Protein 5J4L (pdb70)

Solvent-accessible surface area: 11106 Å² total; per-residue (Å²): 120,122,67,16,97,0,15,0,19,0,173,36,1,22,170,22,13,56,38,2,2,53,1,51,4,0,3,8,2,24,0,113,165,30,2,2,8,23,51,2,0,1,0,0,0,0,7,0,12,22,43,88,136,100,18,1,35,62,0,12,2,15,0,0,0,14,94,102,30,18,115,57,112,37,0,66,72,0,0,108,60,62,73,43,77,14,78,114,8,43,114,41,10,30,92,24,136,1,127,65,0,91,52,0,27,88,16,7,114,91,0,30,89,66,2,116,136,50,63,141,66,144,86,23,3,27,0,0,0,0,0,3,3,16,20,28,0,76,78,75,32,136,52,251,59,10,99,58,76,34,34,118,67,19,53,113,1,15,58,50,0,45,118,3,0,89,100,24,39,0,0,0,0,3,0,12,55,48,130,210,167,44,79,99,57,19,83,30,37,2,56,1,100,126,25,192,81,52,68,30,21,0,98,25,35,131,22,117,175,90,117,186,40,84,1,59,0,19,54,36,84,75,0,0,48,76

Foldseek 3Di:
DDKAAADLQAPQVCVLVVRHFIFLFEEEEEEAPPLQQLLSVLLSQQRQCDPVVSRHVVAAEEAEEEPPSDDLVLSLLLQVVVVHHSVVSSVRYHYDYQDALVSVLVVLVVVVVQQVVCLPPSHGHAEYEYEANCVRLDVPQDDDPSLVVSLVSVVVSVVSVSCCRNVRVHYYYYYHYDDPPHDDDGPWYKYWGADPPQKIKIATDPPVPRDGDIGIWHQDSNRIYD

Secondary structure (DSSP, 8-state):
-PPPEE--S-HHHHHHTTTSEESSEEEEEEESTTSSHHHHHHHHHHHTTS-GGGT--S-EEEEEESSS---HHHHHHHHHHTT--HHHHHHTEEEEE--SHHHHHHHHHHHHHHHHHHTTSSS-EEEEEEETTTHHHHHHS-STTHHHHHHHHHHHHHHHHHHHHHHHT-EEEEEEE---------SEEEEEEE-GGG-EEEEEES-TTSPP-EEEEEEETTEEE-

InterPro domains:
  IPR003583 Helix-hairpin-helix DNA-binding motif, class 1 [SM00278] (35-54)
  IPR003583 Helix-hairpin-helix DNA-binding motif, class 1 [SM00278] (68-87)
  IPR003593 AAA+ ATPase domain [SM00382] (130-319)
  IPR010995 DNA repair Rad51/transcription factor NusA, alpha-helical [SSF47794] (31-93)
  IPR011938 DNA recombination/repair protein RadA [MF_00348] (34-349)
  IPR011938 DNA recombination/repair protein RadA [TIGR02236] (37-349)
  IPR013632 Rad51-like, C-terminal [PF08423] (106-349)
  IPR016467 DNA recombination and repair protein, RecA-like [PIRSF005856] (31-349)
  IPR020587 DNA recombination and repair protein RecA, monomer-monomer interface [PS50163] (290-349)
  IPR020588 DNA recombination and repair protein RecA-like, ATP-binding domain [PS50162] (109-285)
  IPR027417 P-loop containing nucleoside triphosphate hydrolase [G3DSA:3.40.50.300] (97-349)
  IPR027417 P-loop containing nucleoside triphosphate hydrolase [SSF52540] (111-348)
  IPR060101 SAM-like helix-hairpin-helix tandem [PF14520] (37-90)

Organism: Pyrococcus furiosus (strain ATCC 43587 / DSM 3638 / JCM 8422 / Vc1) (NCBI:txid186497)

Radius of gyration: 16.47 Å; Cα contacts (8 Å, |Δi|>4): 528; chains: 1; bounding box: 38×37×49 Å

Nearest PDB structures (foldseek):
  5j4l-assembly1_A  TM=1.004E+00  e=4.725E-51  Pyrococcus furiosus DSM 3638
  6tw4-assembly1_A  TM=9.989E-01  e=2.264E-47  Pyrococcus furiosus DSM 3638
  5fou-assembly1_A  TM=9.923E-01  e=1.087E-46  Pyrococcus furiosus
  4d6p-assembly1_A  TM=9.874E-01  e=9.786E-46  Pyrococcus furiosus
  1pzn-assembly1_G  TM=9.738E-01  e=6.027E-42  Pyrococcus furiosus

Sequence (226 aa):
ATIGRISTGSKSLDKLLGGGIIETQAITEVVFGEFGSGKKTQLAHTLAVMVQLPPEEGGLNGSAMMMYIDTENNTFRPPERLREIAQNRGLDPDEVLDNVAYARAFNSNHQMMLLVQQAEDMMIKELLNTDRPVKKLLIVDDSSLTSSHFRRSSSEYIGRGALAERRQQKKLAKKHLADLHRLANLYDIAVFVTNQVQHILAHSATLRVYLRKGKGGKKRIARLIDAPHLPEGEAVFSSITEKKGGIED

CATH classification: 3.40.50.300

Structure (mmCIF, N/CA/C/O backbone):
data_5J4L
#
_entry.id   5J4L
#
_cell.length_a   40.481
_cell.length_b   61.060
_cell.length_c   87.911
_cell.angle_alpha   90.00
_cell.angle_beta   90.00
_cell.angle_gamma   90.00
#
_symmetry.space_group_name_H-M   'P 21 21 21'
#
loop_
_entity.id
_entity.type
_entity.pdbx_description
1 polymer 'DNA repair and recombination protein RadA'
2 non-polymer 'CHLORIDE ION'
3 water water
#
loop_
_atom_site.group_PDB
_atom_site.id
_atom_site.type_symbol
_atom_site.label_atom_id
_atom_site.label_alt_id
_atom_site.label_comp_id
_atom_site.label_asym_id
_atom_site.label_entity_id
_atom_site.label_seq_id
_atom_site.pdbx_PDB_ins_code
_atom_site.Cartn_x
_atom_site.Cartn_y
_atom_site.Cartn_z
_atom_site.occupancy
_atom_site.B_iso_or_equiv
_atom_site.auth_seq_id
_atom_site.auth_comp_id
_atom_site.auth_asym_id
_atom_site.auth_atom_id
_atom_site.pdbx_PDB_model_num
ATOM 1 N N . ALA A 1 2 ? 10.023 -21.815 34.729 1.00 22.75 108 ALA A N 1
ATOM 2 C CA . ALA A 1 2 ? 9.864 -21.149 36.013 1.00 20.95 108 ALA A CA 1
ATOM 3 C C . ALA A 1 2 ? 8.679 -20.192 35.995 1.00 16.48 108 ALA A C 1
ATOM 4 O O . ALA A 1 2 ? 8.439 -19.531 35.001 1.00 16.16 108 ALA A O 1
ATOM 10 N N . THR A 1 3 ? 7.949 -20.127 37.105 1.00 13.99 109 THR A N 1
ATOM 11 C CA . THR A 1 3 ? 6.769 -19.280 37.186 1.00 11.61 109 THR A CA 1
ATOM 12 C C . THR A 1 3 ? 7.127 -17.827 36.914 1.00 10.52 109 THR A C 1
ATOM 13 O O . THR A 1 3 ? 8.171 -17.336 37.334 1.00 11.51 109 THR A O 1
ATOM 24 N N . ILE A 1 4 ? 6.253 -17.137 36.220 1.00 9.52 110 ILE A N 1
ATOM 25 C CA . ILE A 1 4 ? 6.399 -15.708 35.985 1.00 9.43 110 ILE A CA 1
ATOM 26 C C . ILE A 1 4 ? 5.910 -14.952 37.210 1.00 9.54 110 ILE A C 1
ATOM 27 O O . ILE A 1 4 ? 4.799 -15.201 37.696 1.00 12.07 110 ILE A O 1
ATOM 43 N N . GLY A 1 5 ? 6.740 -14.052 37.736 1.00 8.36 111 GLY A N 1
ATOM 44 C CA . GLY A 1 5 ? 6.323 -13.146 38.789 1.00 7.87 111 GLY A CA 1
ATOM 45 C C . GLY A 1 5 ? 5.782 -11.859 38.208 1.00 7.13 111 GLY A C 1
ATOM 46 O O . GLY A 1 5 ? 6.095 -11.487 37.087 1.00 8.00 111 GLY A O 1
ATOM 50 N N . ARG A 1 6 ? 4.972 -11.151 38.996 1.00 7.16 112 ARG A N 1
ATOM 51 C CA . ARG A 1 6 ? 4.350 -9.919 38.549 1.00 7.49 112 ARG A CA 1
ATOM 52 C C . ARG A 1 6 ? 4.505 -8.830 39.594 1.00 8.53 112 ARG A C 1
ATOM 53 O O . ARG A 1 6 ? 4.025 -8.995 40.710 1.00 11.32 112 ARG A O 1
ATOM 74 N N . ILE A 1 7 ? 5.027 -7.671 39.200 1.00 6.34 113 ILE A N 1
ATOM 75 C CA . ILE A 1 7 ? 5.200 -6.535 40.097 1.00 6.57 113 ILE A CA 1
ATOM 76 C C . ILE A 1 7 ? 4.052 -5.564 39.838 1.00 6.14 113 ILE A C 1
ATOM 77 O O . ILE A 1 7 ? 3.877 -5.062 38.716 1.00 6.97 113 ILE A O 1
ATOM 93 N N . SER A 1 8 ? 3.274 -5.272 40.872 1.00 6.58 114 SER A N 1
ATOM 94 C CA . SER A 1 8 ? 2.232 -4.262 40.761 1.00 6.79 114 SER A CA 1
ATOM 95 C C . SER A 1 8 ? 2.823 -2.889 40.506 1.00 6.90 114 SER A C 1
ATOM 96 O O . SER A 1 8 ? 3.848 -2.512 41.074 1.00 7.43 114 SER A O 1
ATOM 104 N N . THR A 1 9 ? 2.112 -2.113 39.696 1.00 7.32 115 THR A N 1
ATOM 105 C CA . THR A 1 9 ? 2.444 -0.732 39.402 1.00 7.13 115 THR A CA 1
ATOM 106 C C . THR A 1 9 ? 1.956 0.254 40.453 1.00 8.35 115 THR A C 1
ATOM 107 O O . THR A 1 9 ? 2.310 1.438 40.372 1.00 9.46 115 THR A O 1
ATOM 118 N N . GLY A 1 10 ? 1.124 -0.201 41.390 1.00 8.33 116 GLY A N 1
ATOM 119 C CA . GLY A 1 10 ? 0.398 0.675 42.289 1.00 9.14 116 GLY A CA 1
ATOM 120 C C . GLY A 1 10 ? -1.009 1.031 41.829 1.00 9.10 116 GLY A C 1
ATOM 121 O O . GLY A 1 10 ? -1.839 1.452 42.651 1.00 9.95 116 GLY A O 1
ATOM 125 N N . SER A 1 11 ? -1.287 0.909 40.539 1.00 9.04 117 SER A N 1
ATOM 126 C CA . SER A 1 11 ? -2.598 1.202 39.970 1.00 8.54 117 SER A CA 1
ATOM 127 C C . SER A 1 11 ? -3.313 -0.102 39.636 1.00 8.60 117 SER A C 1
ATOM 128 O O . SER A 1 11 ? -2.822 -0.891 38.834 1.00 8.33 117 SER A O 1
ATOM 136 N N . LYS A 1 12 ? -4.507 -0.297 40.210 1.00 9.20 118 LYS A N 1
ATOM 137 C CA . LYS A 1 12 ? -5.321 -1.458 39.855 1.00 10.25 118 LYS A CA 1
ATOM 138 C C . LYS A 1 12 ? -5.700 -1.446 38.371 1.00 8.43 118 LYS A C 1
ATOM 139 O O . LYS A 1 12 ? -5.728 -2.499 37.721 1.00 8.36 118 LYS A O 1
ATOM 158 N N . SER A 1 13 ? -5.992 -0.259 37.829 1.00 8.18 119 SER A N 1
ATOM 159 C CA . SER A 1 13 ? -6.342 -0.128 36.415 1.00 8.10 119 SER A CA 1
ATOM 160 C C . SER A 1 13 ? -5.191 -0.577 35.522 1.00 7.16 119 SER A C 1
ATOM 161 O O . SER A 1 13 ? -5.363 -1.426 34.634 1.00 7.09 119 SER A O 1
ATOM 169 N N . LEU A 1 14 ? -3.998 -0.015 35.749 1.00 6.72 120 LEU A N 1
ATOM 170 C CA . LEU A 1 14 ? -2.838 -0.386 34.954 1.00 6.62 120 LEU A CA 1
ATOM 171 C C . LEU A 1 14 ? -2.469 -1.844 35.165 1.00 6.27 120 LEU A C 1
ATOM 172 O O . LEU A 1 14 ? -2.152 -2.558 34.208 1.00 6.75 120 LEU A O 1
ATOM 188 N N . ASP A 1 15 ? -2.546 -2.330 36.416 1.00 7.08 121 ASP A N 1
ATOM 189 C CA . ASP A 1 15 ? -2.274 -3.743 36.654 1.00 7.46 121 ASP A CA 1
ATOM 190 C C . ASP A 1 15 ? -3.215 -4.627 35.845 1.00 7.14 121 ASP A C 1
ATOM 191 O O . ASP A 1 15 ? -2.786 -5.646 35.306 1.00 7.84 121 ASP A O 1
ATOM 200 N N . LYS A 1 16 ? -4.505 -4.257 35.759 1.00 7.56 122 LYS A N 1
ATOM 201 C CA . LYS A 1 16 ? -5.440 -5.075 34.989 1.00 8.01 122 LYS A CA 1
ATOM 202 C C . LYS A 1 16 ? -5.032 -5.108 33.521 1.00 7.55 122 LYS A C 1
ATOM 203 O O . LYS A 1 16 ? -5.016 -6.173 32.894 1.00 8.33 122 LYS A O 1
ATOM 222 N N . LEU A 1 17 ? -4.671 -3.955 32.968 1.00 7.51 123 LEU A N 1
ATOM 223 C CA . LEU A 1 17 ? -4.237 -3.909 31.581 1.00 7.79 123 LEU A CA 1
ATOM 224 C C . LEU A 1 17 ? -3.050 -4.840 31.350 1.00 8.02 123 LEU A C 1
ATOM 225 O O . LEU A 1 17 ? -2.907 -5.459 30.285 1.00 8.43 123 LEU A O 1
ATOM 241 N N . LEU A 1 18 ? -2.147 -4.907 32.336 1.00 7.46 124 LEU A N 1
ATOM 242 C CA . LEU A 1 18 ? -0.931 -5.713 32.301 1.00 8.33 124 LEU A CA 1
ATOM 243 C C . LEU A 1 18 ? -1.126 -7.161 32.756 1.00 9.67 124 LEU A C 1
ATOM 244 O O . LEU A 1 18 ? -0.144 -7.896 32.874 1.00 11.92 124 LEU A O 1
ATOM 260 N N . GLY A 1 19 ? -2.337 -7.592 33.054 1.00 9.16 125 GLY A N 1
ATOM 261 C CA . GLY A 1 19 ? -2.539 -8.966 33.499 1.00 9.73 125 GLY A CA 1
ATOM 262 C C . GLY A 1 19 ? -2.036 -9.257 34.891 1.00 9.52 125 GLY A C 1
ATOM 263 O O . GLY A 1 19 ? -1.811 -10.425 35.222 1.00 10.77 125 GLY A O 1
ATOM 267 N N . GLY A 1 20 ? -1.858 -8.233 35.717 1.00 8.68 126 GLY A N 1
ATOM 268 C CA . GLY A 1 20 ? -1.510 -8.367 37.108 1.00 9.37 126 GLY A CA 1
ATOM 269 C C . GLY A 1 20 ? -0.302 -7.559 37.514 1.00 9.23 126 GLY A C 1
ATOM 270 O O . GLY A 1 20 ? -0.084 -7.347 38.703 1.00 10.97 126 GLY A O 1
ATOM 274 N N . GLY A 1 21 ? 0.477 -7.085 36.550 1.00 8.26 127 GLY A N 1
ATOM 275 C CA . GLY A 1 21 ? 1.671 -6.314 36.829 1.00 7.58 127 GLY A CA 1
ATOM 276 C C . GLY A 1 21 ? 2.709 -6.562 35.756 1.00 6.97 127 GLY A C 1
ATOM 277 O O . GLY A 1 21 ? 2.481 -7.280 34.793 1.00 7.44 127 GLY A O 1
ATOM 281 N N A ILE A 1 22 ? 3.878 -6.011 36.020 0.57 6.72 128 ILE A N 1
ATOM 282 N N B ILE A 1 22 ? 3.841 -5.861 35.867 0.43 6.42 128 ILE A N 1
ATOM 283 C CA A ILE A 1 22 ? 5.050 -6.106 35.162 0.57 7.32 128 ILE A CA 1
ATOM 284 C CA B ILE A 1 22 ? 4.912 -6.156 34.916 0.43 6.17 128 ILE A CA 1
ATOM 285 C C A ILE A 1 22 ? 5.672 -7.491 35.348 0.57 7.11 128 ILE A C 1
ATOM 286 C C B ILE A 1 22 ? 5.518 -7.499 35.274 0.43 5.67 128 ILE A C 1
ATOM 287 O O A ILE A 1 22 ? 5.942 -7.908 36.481 0.57 7.84 128 ILE A O 1
ATOM 288 O O B ILE A 1 22 ? 5.636 -7.871 36.450 0.43 6.01 128 ILE A O 1
ATOM 319 N N . GLU A 1 23 ? 5.920 -8.223 34.256 1.00 6.28 129 GLU A N 1
ATOM 320 C CA . GLU A 1 23 ? 6.334 -9.615 34.366 1.00 6.26 129 GLU A CA 1
ATOM 321 C C . GLU A 1 23 ? 7.840 -9.773 34.508 1.00 6.30 129 GLU A C 1
ATOM 322 O O . GLU A 1 23 ? 8.620 -9.095 33.832 1.00 6.51 129 GLU A O 1
ATOM 335 N N . THR A 1 24 ? 8.247 -10.747 35.313 1.00 6.00 130 THR A N 1
ATOM 336 C CA . THR A 1 24 ? 9.595 -11.265 35.228 1.00 6.27 130 THR A CA 1
ATOM 337 C C . THR A 1 24 ? 9.735 -12.075 33.925 1.00 5.87 130 THR A C 1
ATOM 338 O O . THR A 1 24 ? 8.739 -12.424 33.284 1.00 6.67 130 THR A O 1
ATOM 349 N N . GLN A 1 25 ? 10.977 -12.350 33.527 1.00 5.82 131 GLN A N 1
ATOM 350 C CA . GLN A 1 25 ? 11.253 -13.073 32.285 1.00 5.89 131 GLN A CA 1
ATOM 351 C C . GLN A 1 25 ? 10.732 -12.307 31.082 1.00 6.68 131 GLN A C 1
ATOM 352 O O . GLN A 1 25 ? 10.326 -12.908 30.088 1.00 8.26 131 GLN A O 1
ATOM 366 N N . ALA A 1 26 ? 10.733 -10.984 31.159 1.00 6.24 132 ALA A N 1
ATOM 367 C CA . ALA A 1 26 ? 10.221 -10.132 30.104 1.00 6.57 132 ALA A CA 1
ATOM 368 C C . ALA A 1 26 ? 10.852 -8.755 30.220 1.00 6.25 132 ALA A C 1
ATOM 369 O O . ALA A 1 26 ? 11.279 -8.329 31.304 1.00 6.75 132 ALA A O 1
ATOM 376 N N . ILE A 1 27 ? 10.894 -8.065 29.082 1.00 6.53 133 ILE A N 1
ATOM 377 C CA . ILE A 1 27 ? 11.192 -6.639 29.014 1.00 6.12 133 ILE A CA 1
ATOM 378 C C . ILE A 1 27 ? 9.903 -5.907 28.709 1.00 6.27 133 ILE A C 1
ATOM 379 O O . ILE A 1 27 ? 9.288 -6.138 27.659 1.00 7.20 133 ILE A O 1
ATOM 395 N N . THR A 1 28 ? 9.512 -5.005 29.609 1.00 6.55 134 THR A N 1
ATOM 396 C CA . THR A 1 28 ? 8.378 -4.124 29.381 1.00 6.57 134 THR A CA 1
ATOM 397 C C . THR A 1 28 ? 8.919 -2.744 29.061 1.00 6.71 134 THR A C 1
ATOM 398 O O . THR A 1 28 ? 9.704 -2.192 29.845 1.00 7.53 134 THR A O 1
ATOM 409 N N . GLU A 1 29 ? 8.540 -2.214 27.901 1.00 7.17 135 GLU A N 1
ATOM 410 C CA . GLU A 1 29 ? 8.896 -0.861 27.498 1.00 8.38 135 GLU A CA 1
ATOM 411 C C . GLU A 1 29 ? 7.684 0.037 27.666 1.00 8.56 135 GLU A C 1
ATOM 412 O O . GLU A 1 29 ? 6.599 -0.264 27.160 1.00 10.02 135 GLU A O 1
ATOM 424 N N A VAL A 1 30 ? 7.883 1.156 28.333 0.47 8.02 136 VAL A N 1
ATOM 425 N N B VAL A 1 30 ? 7.870 1.168 28.346 0.53 8.02 136 VAL A N 1
ATOM 426 C CA A VAL A 1 30 ? 6.901 2.213 28.389 0.47 8.56 136 VAL A CA 1
ATOM 427 C CA B VAL A 1 30 ? 6.868 2.220 28.436 0.53 8.98 136 VAL A CA 1
ATOM 428 C C A VAL A 1 30 ? 7.475 3.395 27.628 0.47 8.40 136 VAL A C 1
ATOM 429 C C B VAL A 1 30 ? 7.411 3.477 27.774 0.53 8.51 136 VAL A C 1
ATOM 430 O O A VAL A 1 30 ? 8.677 3.678 27.705 0.47 8.58 136 VAL A O 1
ATOM 431 O O B VAL A 1 30 ? 8.502 3.948 28.130 0.53 8.95 136 VAL A O 1
ATOM 456 N N . PHE A 1 31 ? 6.651 4.030 26.825 1.00 9.03 137 PHE A N 1
ATOM 457 C CA . PHE A 1 31 ? 7.125 5.150 26.036 1.00 9.56 137 PHE A CA 1
ATOM 458 C C . PHE A 1 31 ? 6.058 6.219 25.954 1.00 9.87 137 PHE A C 1
ATOM 459 O O . PHE A 1 31 ? 4.859 5.934 26.052 1.00 10.22 137 PHE A O 1
ATOM 477 N N . GLY A 1 32 ? 6.516 7.455 25.796 1.00 10.59 138 GLY A N 1
ATOM 478 C CA . GLY A 1 32 ? 5.614 8.578 25.728 1.00 11.04 138 GLY A CA 1
ATOM 479 C C . GLY A 1 32 ? 6.427 9.845 25.807 1.00 11.77 138 GLY A C 1
ATOM 480 O O . GLY A 1 32 ? 7.665 9.801 25.850 1.00 12.54 138 GLY A O 1
ATOM 484 N N . GLU A 1 33 ? 5.717 10.974 25.843 1.00 12.39 139 GLU A N 1
ATOM 485 C CA . GLU A 1 33 ? 6.372 12.270 25.978 1.00 13.51 139 GLU A CA 1
ATOM 486 C C . GLU A 1 33 ? 6.893 12.458 27.409 1.00 13.66 139 GLU A C 1
ATOM 487 O O . GLU A 1 33 ? 6.503 11.743 28.339 1.00 13.43 139 GLU A O 1
ATOM 499 N N . PHE A 1 34 ? 7.761 13.454 27.599 1.00 14.46 140 PHE A N 1
ATOM 500 C CA . PHE A 1 34 ? 8.168 13.826 28.944 1.00 15.90 140 PHE A CA 1
ATOM 501 C C . PHE A 1 34 ? 6.932 14.091 29.792 1.00 15.19 140 PHE A C 1
ATOM 502 O O . PHE A 1 34 ? 6.002 14.774 29.353 1.00 16.42 140 PHE A O 1
ATOM 519 N N . GLY A 1 35 ? 6.927 13.573 31.013 1.00 13.64 141 GLY A N 1
ATOM 520 C CA . GLY A 1 35 ? 5.799 13.769 31.906 1.00 13.84 141 GLY A CA 1
ATOM 521 C C . GLY A 1 35 ? 4.621 12.849 31.675 1.00 12.75 141 GLY A C 1
ATOM 522 O O . GLY A 1 35 ? 3.604 12.968 32.383 1.00 13.72 141 GLY A O 1
ATOM 526 N N . SER A 1 36 ? 4.715 11.912 30.735 1.00 11.48 142 SER A N 1
ATOM 527 C CA . SER A 1 36 ? 3.614 10.993 30.471 1.00 10.88 142 SER A CA 1
ATOM 528 C C . SER A 1 36 ? 3.381 9.965 31.570 1.00 10.43 142 SER A C 1
ATOM 529 O O . SER A 1 36 ? 2.335 9.299 31.550 1.00 10.61 142 SER A O 1
ATOM 537 N N . GLY A 1 37 ? 4.308 9.829 32.520 1.00 9.73 143 GLY A N 1
ATOM 538 C CA . GLY A 1 37 ? 4.215 8.871 33.603 1.00 9.84 143 GLY A CA 1
ATOM 539 C C . GLY A 1 37 ? 5.288 7.810 33.577 1.00 9.67 143 GLY A C 1
ATOM 540 O O . GLY A 1 37 ? 5.432 7.075 34.558 1.00 9.12 143 GLY A O 1
ATOM 544 N N . LYS A 1 38 ? 6.073 7.719 32.503 1.00 9.32 144 LYS A N 1
ATOM 545 C CA A LYS A 1 38 ? 7.025 6.621 32.340 0.52 9.41 144 LYS A CA 1
ATOM 546 C CA B LYS A 1 38 ? 7.022 6.619 32.343 0.48 9.98 144 LYS A CA 1
ATOM 547 C C . LYS A 1 38 ? 8.072 6.592 33.454 1.00 9.29 144 LYS A C 1
ATOM 548 O O . LYS A 1 38 ? 8.375 5.530 33.989 1.00 9.34 144 LYS A O 1
ATOM 585 N N . THR A 1 39 ? 8.645 7.743 33.803 1.00 9.27 145 THR A N 1
ATOM 586 C CA . THR A 1 39 ? 9.684 7.789 34.830 1.00 9.48 145 THR A CA 1
ATOM 587 C C . THR A 1 39 ? 9.087 7.689 36.232 1.00 9.20 145 THR A C 1
ATOM 588 O O . THR A 1 39 ? 9.681 7.086 37.115 1.00 8.76 145 THR A O 1
ATOM 599 N N . GLN A 1 40 ? 7.906 8.258 36.447 1.00 8.53 146 GLN A N 1
ATOM 600 C CA . GLN A 1 40 ? 7.223 8.080 37.723 1.00 8.85 146 GLN A CA 1
ATOM 601 C C . GLN A 1 40 ? 6.896 6.614 37.958 1.00 7.95 146 GLN A C 1
ATOM 602 O O . GLN A 1 40 ? 7.001 6.105 39.085 1.00 8.24 146 GLN A O 1
ATOM 616 N N . LEU A 1 41 ? 6.489 5.910 36.896 1.00 7.86 147 LEU A N 1
ATOM 617 C CA . LEU A 1 41 ? 6.237 4.481 36.994 1.00 7.39 147 LEU A CA 1
ATOM 618 C C . LEU A 1 41 ? 7.507 3.723 37.341 1.00 7.38 147 LEU A C 1
ATOM 619 O O . LEU A 1 41 ? 7.495 2.807 38.173 1.00 7.33 147 LEU A O 1
ATOM 635 N N . ALA A 1 42 ? 8.618 4.083 36.714 1.00 7.40 148 ALA A N 1
ATOM 636 C CA . ALA A 1 42 ? 9.888 3.438 37.040 1.00 7.75 148 ALA A CA 1
ATOM 637 C C . ALA A 1 42 ? 10.210 3.596 38.527 1.00 7.34 148 ALA A C 1
ATOM 638 O O . ALA A 1 42 ? 10.606 2.637 39.195 1.00 7.47 148 ALA A O 1
ATOM 645 N N . HIS A 1 43 ? 10.092 4.815 39.053 1.00 7.26 149 HIS A N 1
ATOM 646 C CA . HIS A 1 43 ? 10.370 5.034 40.476 1.00 7.34 149 HIS A CA 1
ATOM 647 C C . HIS A 1 43 ? 9.430 4.216 41.350 1.00 7.19 149 HIS A C 1
ATOM 648 O O . HIS A 1 43 ? 9.848 3.636 42.354 1.00 7.97 149 HIS A O 1
ATOM 662 N N . THR A 1 44 ? 8.151 4.168 40.988 1.00 7.19 150 THR A N 1
ATOM 663 C CA . THR A 1 44 ? 7.178 3.436 41.794 1.00 6.94 150 THR A CA 1
ATOM 664 C C . THR A 1 44 ? 7.512 1.953 41.816 1.00 6.31 150 THR A C 1
ATOM 665 O O . THR A 1 44 ? 7.478 1.310 42.869 1.00 6.63 150 THR A O 1
ATOM 676 N N . LEU A 1 45 ? 7.830 1.385 40.639 1.00 6.27 151 LEU A N 1
ATOM 677 C CA . LEU A 1 45 ? 8.168 -0.035 40.551 1.00 6.41 151 LEU A CA 1
ATOM 678 C C . LEU A 1 45 ? 9.388 -0.384 41.396 1.00 6.07 151 LEU A C 1
ATOM 679 O O . LEU A 1 45 ? 9.477 -1.474 41.962 1.00 6.30 151 LEU A O 1
ATOM 695 N N . ALA A 1 46 ? 10.357 0.522 41.462 1.00 6.37 152 ALA A N 1
ATOM 696 C CA . ALA A 1 46 ? 11.564 0.298 42.264 1.00 6.51 152 ALA A CA 1
ATOM 697 C C . ALA A 1 46 ? 11.245 0.147 43.749 1.00 6.57 152 ALA A C 1
ATOM 698 O O . ALA A 1 46 ? 12.017 -0.498 44.468 1.00 6.95 152 ALA A O 1
ATOM 705 N N . VAL A 1 47 ? 10.135 0.750 44.204 1.00 6.11 153 VAL A N 1
ATOM 706 C CA . VAL A 1 47 ? 9.618 0.529 45.551 1.00 6.89 153 VAL A CA 1
ATOM 707 C C . VAL A 1 47 ? 8.756 -0.729 45.601 1.00 6.28 153 VAL A C 1
ATOM 708 O O . VAL A 1 47 ? 8.952 -1.583 46.469 1.00 6.77 153 VAL A O 1
ATOM 721 N N . MET A 1 48 ? 7.782 -0.859 44.686 1.00 6.29 154 MET A N 1
ATOM 722 C CA . MET A 1 48 ? 6.819 -1.957 44.748 1.00 6.42 154 MET A CA 1
ATOM 723 C C . MET A 1 48 ? 7.495 -3.318 44.726 1.00 6.28 154 MET A C 1
ATOM 724 O O . MET A 1 48 ? 7.043 -4.251 45.408 1.00 6.42 154 MET A O 1
ATOM 738 N N . VAL A 1 49 ? 8.586 -3.476 43.959 1.00 6.08 155 VAL A N 1
ATOM 739 C CA . VAL A 1 49 ? 9.237 -4.780 43.863 1.00 6.06 155 VAL A CA 1
ATOM 740 C C . VAL A 1 49 ? 9.720 -5.284 45.220 1.00 5.79 155 VAL A C 1
ATOM 741 O O . VAL A 1 49 ? 9.887 -6.492 45.411 1.00 6.29 155 VAL A O 1
ATOM 754 N N . GLN A 1 50 ? 9.953 -4.372 46.158 1.00 6.09 156 GLN A N 1
ATOM 755 C CA . GLN A 1 50 ? 10.491 -4.714 47.468 1.00 6.65 156 GLN A CA 1
ATOM 756 C C . GLN A 1 50 ? 9.443 -5.317 48.387 1.00 6.72 156 GLN A C 1
ATOM 757 O O . GLN A 1 50 ? 9.805 -5.963 49.385 1.00 7.22 156 GLN A O 1
ATOM 771 N N . LEU A 1 51 ? 8.164 -5.115 48.090 1.00 6.90 157 LEU A N 1
ATOM 772 C CA . LEU A 1 51 ? 7.073 -5.583 48.921 1.00 6.66 157 LEU A CA 1
ATOM 773 C C . LEU A 1 51 ? 6.902 -7.093 48.801 1.00 6.39 157 LEU A C 1
ATOM 774 O O . LEU A 1 51 ? 7.321 -7.712 47.817 1.00 6.37 157 LEU A O 1
ATOM 790 N N . PRO A 1 52 ? 6.247 -7.709 49.779 1.00 6.56 158 PRO A N 1
ATOM 791 C CA . PRO A 1 52 ? 5.909 -9.124 49.659 1.00 6.86 158 PRO A CA 1
ATOM 792 C C . PRO A 1 52 ? 4.837 -9.333 48.601 1.00 6.40 158 PRO A C 1
ATOM 793 O O . PRO A 1 52 ? 4.173 -8.384 48.181 1.00 6.21 158 PRO A O 1
ATOM 804 N N . PRO A 1 53 ? 4.630 -10.573 48.139 1.00 7.06 159 PRO A N 1
ATOM 805 C CA . PRO A 1 53 ? 3.734 -10.792 46.992 1.00 7.34 159 PRO A CA 1
ATOM 806 C C . PRO A 1 53 ? 2.283 -10.461 47.264 1.00 7.02 159 PRO A C 1
ATOM 807 O O . PRO A 1 53 ? 1.596 -10.031 46.324 1.00 7.50 159 PRO A O 1
ATOM 818 N N . GLU A 1 54 ? 1.794 -10.600 48.505 1.00 7.32 160 GLU A N 1
ATOM 819 C CA . GLU A 1 54 ? 0.421 -10.204 48.787 1.00 7.57 160 GLU A CA 1
ATOM 820 C C . GLU A 1 54 ? 0.239 -8.688 48.792 1.00 7.58 160 GLU A C 1
ATOM 821 O O . GLU A 1 54 ? -0.888 -8.214 48.933 1.00 8.83 160 GLU A O 1
ATOM 833 N N . GLU A 1 55 ? 1.317 -7.927 48.661 1.00 6.87 161 GLU A N 1
ATOM 834 C CA . GLU A 1 55 ? 1.284 -6.489 48.465 1.00 7.53 161 GLU A CA 1
ATOM 835 C C . GLU A 1 55 ? 1.731 -6.100 47.057 1.00 7.65 161 GLU A C 1
ATOM 836 O O . GLU A 1 55 ? 1.915 -4.923 46.771 1.00 9.30 161 GLU A O 1
ATOM 848 N N . GLY A 1 56 ? 1.893 -7.069 46.159 1.00 7.07 162 GLY A N 1
ATOM 849 C CA . GLY A 1 56 ? 2.226 -6.795 44.775 1.00 7.98 162 GLY A CA 1
ATOM 850 C C . GLY A 1 56 ? 3.698 -6.789 44.436 1.00 7.28 162 GLY A C 1
ATOM 851 O O . GLY A 1 56 ? 4.047 -6.412 43.315 1.00 8.93 162 GLY A O 1
ATOM 855 N N . GLY A 1 57 ? 4.578 -7.170 45.360 1.00 6.75 163 GLY A N 1
ATOM 856 C CA . GLY A 1 57 ? 5.993 -7.203 45.107 1.00 6.33 163 GLY A CA 1
ATOM 857 C C . GLY A 1 57 ? 6.556 -8.597 44.997 1.00 5.91 163 GLY A C 1
ATOM 858 O O . GLY A 1 57 ? 5.849 -9.598 44.971 1.00 7.04 163 GLY A O 1
ATOM 862 N N . LEU A 1 58 ? 7.894 -8.645 44.949 1.00 6.12 164 LEU A N 1
ATOM 863 C CA . LEU A 1 58 ? 8.637 -9.890 44.778 1.00 6.57 164 LEU A CA 1
ATOM 864 C C . LEU A 1 58 ? 9.679 -10.087 45.871 1.00 6.43 164 LEU A C 1
ATOM 865 O O . LEU A 1 58 ? 10.608 -10.864 45.705 1.00 7.77 164 LEU A O 1
ATOM 881 N N . ASN A 1 59 ? 9.553 -9.393 47.004 1.00 6.70 165 ASN A N 1
ATOM 88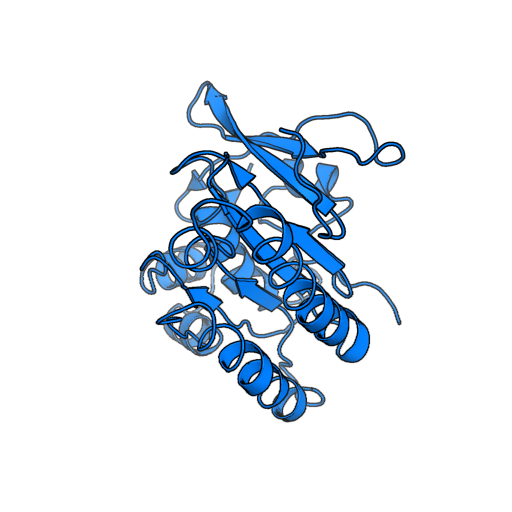2 C CA . ASN A 1 59 ? 10.552 -9.486 48.064 1.00 6.99 165 ASN A CA 1
ATOM 883 C C . ASN A 1 59 ? 11.949 -9.262 47.514 1.00 7.18 165 ASN A C 1
ATOM 884 O O . ASN A 1 59 ? 12.899 -9.946 47.893 1.00 8.46 165 ASN A O 1
ATOM 895 N N . GLY A 1 60 ? 12.084 -8.294 46.612 1.00 6.91 166 GLY A N 1
ATOM 896 C CA . GLY A 1 60 ? 13.304 -8.111 45.866 1.00 7.09 166 GLY A CA 1
ATOM 897 C C . GLY A 1 60 ? 13.936 -6.750 46.054 1.00 6.84 166 GLY A C 1
ATOM 898 O O . GLY A 1 60 ? 13.461 -5.904 46.800 1.00 7.45 166 GLY A O 1
ATOM 902 N N . SER A 1 61 ? 15.028 -6.549 45.338 1.00 7.18 167 SER A N 1
ATOM 903 C CA . SER A 1 61 ? 15.652 -5.245 45.202 1.00 7.66 167 SER A CA 1
ATOM 904 C C . SER A 1 61 ? 15.664 -4.842 43.731 1.00 6.87 167 SER A C 1
ATOM 905 O O . SER A 1 61 ? 15.272 -5.612 42.846 1.00 7.03 167 SER A O 1
ATOM 913 N N . ALA A 1 62 ? 16.095 -3.613 43.483 1.00 7.35 168 ALA A N 1
ATOM 914 C CA . ALA A 1 62 ? 16.055 -3.042 42.157 1.00 7.40 168 ALA A CA 1
ATOM 915 C C . ALA A 1 62 ? 17.401 -2.454 41.775 1.00 7.45 168 ALA A C 1
ATOM 916 O O . ALA A 1 62 ? 18.204 -2.089 42.633 1.00 7.95 168 ALA A O 1
ATOM 923 N N A MET A 1 63 ? 17.650 -2.398 40.472 0.30 8.60 169 MET A N 1
ATOM 924 N N B MET A 1 63 ? 17.646 -2.358 40.470 0.43 7.76 169 MET A N 1
ATOM 925 N N C MET A 1 63 ? 17.634 -2.369 40.471 0.27 8.46 169 MET A N 1
ATOM 926 C CA A MET A 1 63 ? 18.740 -1.622 39.908 0.30 9.59 169 MET A CA 1
ATOM 927 C CA B MET A 1 63 ? 18.778 -1.610 39.945 0.43 7.71 169 MET A CA 1
ATOM 928 C CA C MET A 1 63 ? 18.751 -1.633 39.905 0.27 9.39 169 MET A CA 1
ATOM 929 C C A MET A 1 63 ? 18.130 -0.592 38.976 0.30 8.65 169 MET A C 1
ATOM 930 C C B MET A 1 63 ? 18.244 -0.634 38.914 0.43 7.72 169 MET A C 1
ATOM 931 C C C MET A 1 63 ? 18.161 -0.607 38.952 0.27 8.65 169 MET A C 1
ATOM 932 O O A MET A 1 63 ? 17.174 -0.897 38.255 0.30 8.81 169 MET A O 1
ATOM 933 O O B MET A 1 63 ? 17.472 -1.034 38.044 0.43 8.18 169 MET A O 1
ATOM 934 O O C MET A 1 63 ? 17.246 -0.935 38.191 0.27 8.92 169 MET A O 1
ATOM 974 N N . TYR A 1 64 ? 18.656 0.631 39.012 1.00 8.38 170 TYR A N 1
ATOM 975 C CA . TYR A 1 64 ? 18.145 1.724 38.184 1.00 8.71 170 TYR A CA 1
ATOM 976 C C . TYR A 1 64 ? 19.309 2.325 37.413 1.00 8.86 170 TYR A C 1
ATOM 977 O O . TYR A 1 64 ? 20.204 2.918 38.010 1.00 10.59 170 TYR A O 1
ATOM 995 N N . ILE A 1 65 ? 19.310 2.150 36.095 1.00 8.30 171 ILE A N 1
ATOM 996 C CA . ILE A 1 65 ? 20.290 2.747 35.203 1.00 8.62 171 ILE A CA 1
ATOM 997 C C . ILE A 1 65 ? 19.653 3.971 34.568 1.00 9.03 171 ILE A C 1
ATOM 998 O O . ILE A 1 65 ? 18.579 3.894 33.964 1.00 9.81 171 ILE A O 1
ATOM 1014 N N . ASP A 1 66 ? 20.309 5.100 34.744 1.00 9.26 172 ASP A N 1
ATOM 1015 C CA . ASP A 1 66 ? 19.839 6.414 34.352 1.00 11.39 172 ASP A CA 1
ATOM 1016 C C . ASP A 1 66 ? 20.706 6.942 33.211 1.00 11.24 172 ASP A C 1
ATOM 1017 O O . ASP A 1 66 ? 21.928 6.944 33.319 1.00 14.37 172 ASP A O 1
ATOM 1026 N N . THR A 1 67 ? 20.104 7.448 32.143 1.00 10.96 173 THR A N 1
ATOM 1027 C CA . THR A 1 67 ? 20.876 8.020 31.051 1.00 11.55 173 THR A CA 1
ATOM 1028 C C . THR A 1 67 ? 20.757 9.529 30.923 1.00 12.89 173 THR A C 1
ATOM 1029 O O . THR A 1 67 ? 21.646 10.140 30.331 1.00 14.89 173 THR A O 1
ATOM 1040 N N . GLU A 1 68 ? 19.707 10.147 31.470 1.00 13.97 174 GLU A N 1
ATOM 1041 C CA . GLU A 1 68 ? 19.433 11.577 31.334 1.00 17.26 174 GLU A CA 1
ATOM 1042 C C . GLU A 1 68 ? 19.154 12.248 32.684 1.00 16.82 174 GLU A C 1
ATOM 1043 O O . GLU A 1 68 ? 18.413 13.247 32.752 1.00 18.31 174 GLU A O 1
ATOM 1055 N N A ASN A 1 69 ? 19.757 11.749 33.762 0.45 16.16 175 ASN A N 1
ATOM 1056 N N B ASN A 1 69 ? 19.708 11.685 33.761 0.55 15.90 175 ASN A N 1
ATOM 1057 C CA A ASN A 1 69 ? 19.627 12.362 35.090 0.45 17.09 175 ASN A CA 1
ATOM 1058 C CA B ASN A 1 69 ? 19.670 12.287 35.099 0.55 16.98 175 ASN A CA 1
ATOM 1059 C C A ASN A 1 69 ? 18.161 12.539 35.485 0.45 15.87 175 ASN A C 1
ATOM 1060 C C B ASN A 1 69 ? 18.237 12.483 35.610 0.55 15.77 175 ASN A C 1
ATOM 1061 O O A ASN A 1 69 ? 17.700 13.639 35.803 0.45 17.30 175 ASN A O 1
ATOM 1062 O O B ASN A 1 69 ? 17.890 13.514 36.193 0.55 17.38 175 ASN A O 1
ATOM 1083 N N . THR A 1 70 ? 17.417 11.443 35.437 1.00 13.49 176 THR A N 1
ATOM 1084 C CA . THR A 1 70 ? 16.029 11.452 35.858 1.00 13.45 176 THR A CA 1
ATOM 1085 C C . THR A 1 70 ? 15.804 10.773 37.207 1.00 11.86 176 THR A C 1
ATOM 1086 O O . THR A 1 70 ? 14.698 10.861 37.743 1.00 12.61 176 THR A O 1
ATOM 1097 N N . PHE A 1 71 ? 16.793 10.093 37.776 1.00 10.77 177 PHE A N 1
ATOM 1098 C CA . PHE A 1 71 ? 16.592 9.414 39.049 1.00 10.38 177 PHE A CA 1
ATOM 1099 C C . PHE A 1 71 ? 16.533 10.429 40.177 1.00 10.27 177 PHE A C 1
ATOM 1100 O O . PHE A 1 71 ? 17.375 11.328 40.265 1.00 12.28 177 PHE A O 1
ATOM 1117 N N . ARG A 1 72 ? 15.534 10.293 41.043 1.00 10.01 178 ARG A N 1
ATOM 1118 C CA . ARG A 1 72 ? 15.349 11.204 42.172 1.00 10.87 178 ARG A CA 1
ATOM 1119 C C . ARG A 1 72 ?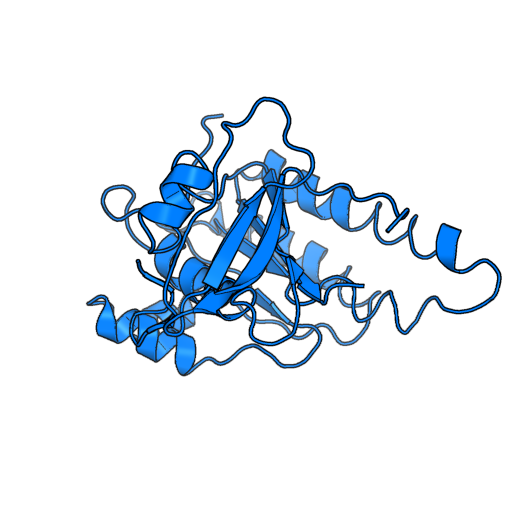 15.251 10.388 43.453 1.00 10.57 178 ARG A C 1
ATOM 1120 O O . ARG A 1 72 ? 14.176 9.854 43.782 1.00 10.77 178 ARG A O 1
ATOM 1128 N N A PRO A 1 73 ? 16.333 10.274 44.219 0.44 10.69 179 PRO A N 1
ATOM 1129 N N B PRO A 1 73 ? 16.346 10.273 44.203 0.56 10.57 179 PRO A N 1
ATOM 1130 C CA A PRO A 1 73 ? 16.259 9.480 45.453 0.44 10.99 179 PRO A CA 1
ATOM 1131 C CA B PRO A 1 73 ? 16.300 9.537 45.477 0.56 10.69 179 PRO A CA 1
ATOM 1132 C C A PRO A 1 73 ? 15.213 9.965 46.451 0.44 11.02 179 PRO A C 1
ATOM 1133 C C B PRO A 1 73 ? 15.178 9.966 46.402 0.56 10.67 179 PRO A C 1
ATOM 1134 O O A PRO A 1 73 ? 14.632 9.143 47.167 0.44 11.06 179 PRO A O 1
ATOM 1135 O O B PRO A 1 73 ? 14.521 9.117 47.018 0.56 10.69 179 PRO A O 1
ATOM 1156 N N . GLU A 1 74 ? 14.935 11.265 46.523 1.00 11.53 180 GLU A N 1
ATOM 1157 C CA . GLU A 1 74 ? 13.902 11.709 47.452 1.00 12.38 180 GLU A CA 1
ATOM 1158 C C . GLU A 1 74 ? 12.507 11.360 46.969 1.00 11.47 180 GLU A C 1
ATOM 1159 O O . GLU A 1 74 ? 11.592 11.251 47.789 1.00 12.33 180 GLU A O 1
ATOM 1172 N N . ARG A 1 75 ? 12.312 11.179 45.655 1.00 11.47 181 ARG A N 1
ATOM 1173 C CA . ARG A 1 75 ? 11.021 10.688 45.174 1.00 11.38 181 ARG A CA 1
ATOM 1174 C C . ARG A 1 75 ? 10.794 9.247 45.620 1.00 10.71 181 ARG A C 1
ATOM 1175 O O . ARG A 1 75 ? 9.697 8.890 46.047 1.00 10.75 181 ARG A O 1
ATOM 1196 N N . LEU A 1 76 ? 11.825 8.408 45.550 1.00 10.92 182 LEU A N 1
ATOM 1197 C CA . LEU A 1 76 ? 11.728 7.060 46.107 1.00 11.12 182 LEU A CA 1
ATOM 1198 C C . LEU A 1 76 ? 11.407 7.095 47.593 1.00 10.47 182 LEU A C 1
ATOM 1199 O O . LEU A 1 76 ? 10.560 6.326 48.066 1.00 10.76 182 LEU A O 1
ATOM 1215 N N . ARG A 1 77 ? 12.103 7.947 48.348 1.00 10.05 183 ARG A N 1
ATOM 1216 C CA . ARG A 1 77 ? 11.850 8.022 49.785 1.00 10.79 183 ARG A CA 1
ATOM 1217 C C . ARG A 1 77 ? 10.404 8.438 50.064 1.00 10.79 183 ARG A C 1
ATOM 1218 O O . ARG A 1 77 ? 9.763 7.915 50.982 1.00 11.91 183 ARG A O 1
ATOM 1239 N N . GLU A 1 78 ? 9.875 9.394 49.287 1.00 10.57 184 GLU A N 1
ATOM 1240 C CA . GLU A 1 78 ? 8.492 9.848 49.441 1.00 11.90 184 GLU A CA 1
ATOM 1241 C C . GLU A 1 78 ? 7.502 8.714 49.187 1.00 10.50 184 GLU A C 1
ATOM 1242 O O . GLU A 1 78 ? 6.56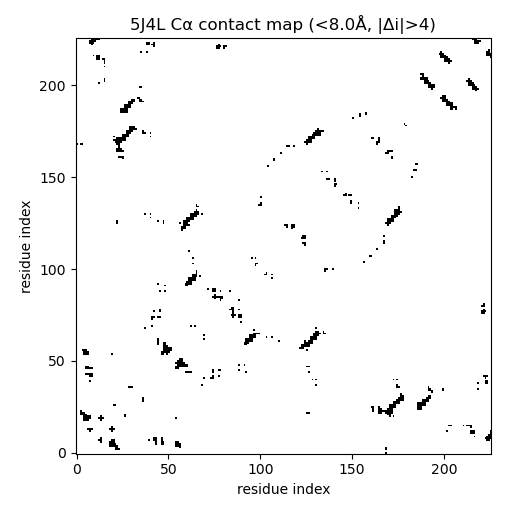2 8.507 49.971 1.00 10.84 184 GLU A O 1
ATOM 1254 N N . ILE A 1 79 ? 7.673 8.013 48.070 1.00 9.99 185 ILE A N 1
ATOM 1255 C CA . ILE A 1 79 ? 6.793 6.899 47.733 1.00 9.85 185 ILE A CA 1
ATOM 1256 C C . ILE A 1 79 ? 6.818 5.861 48.847 1.00 9.93 185 ILE A C 1
ATOM 1257 O O . ILE A 1 79 ? 5.777 5.375 49.287 1.00 10.29 185 ILE A O 1
ATOM 1273 N N . ALA A 1 80 ? 8.016 5.516 49.323 1.00 9.83 186 ALA A N 1
ATOM 1274 C CA . ALA A 1 80 ? 8.158 4.554 50.408 1.00 10.97 186 ALA A CA 1
ATOM 1275 C C . ALA A 1 80 ? 7.408 5.010 51.647 1.00 11.14 186 ALA A C 1
ATOM 1276 O O . ALA A 1 80 ? 6.602 4.259 52.218 1.00 11.27 186 ALA A O 1
ATOM 1283 N N . GLN A 1 81 ? 7.685 6.240 52.089 1.00 12.26 187 GLN A N 1
ATOM 1284 C CA . GLN A 1 81 ? 7.083 6.728 53.319 1.00 13.94 187 GLN A CA 1
ATOM 1285 C C . GLN A 1 81 ? 5.567 6.684 53.232 1.00 12.97 187 GLN A C 1
ATOM 1286 O O . GLN A 1 81 ? 4.899 6.329 54.209 1.00 14.42 187 GLN A O 1
ATOM 1300 N N . ASN A 1 82 ? 5.003 7.059 52.088 1.00 12.22 188 ASN A N 1
ATOM 1301 C CA . ASN A 1 82 ? 3.559 7.134 51.983 1.00 12.31 188 ASN A CA 1
ATOM 1302 C C . ASN A 1 82 ? 2.903 5.776 51.762 1.00 11.93 188 ASN A C 1
ATOM 1303 O O . ASN A 1 82 ? 1.676 5.690 51.806 1.00 14.26 188 ASN A O 1
ATOM 1314 N N . ARG A 1 83 ? 3.684 4.721 51.598 1.00 10.90 189 ARG A N 1
ATOM 1315 C CA . ARG A 1 83 ? 3.193 3.356 51.536 1.00 10.92 189 ARG A CA 1
ATOM 1316 C C . ARG A 1 83 ? 3.478 2.578 52.809 1.00 11.19 189 ARG A C 1
ATOM 1317 O O . ARG A 1 83 ? 3.266 1.364 52.849 1.00 12.26 189 ARG A O 1
ATOM 1338 N N . GLY A 1 84 ? 3.918 3.248 53.871 1.00 11.35 190 GLY A N 1
ATOM 1339 C CA . GLY A 1 84 ? 4.167 2.584 55.137 1.00 11.72 190 GLY A CA 1
ATOM 1340 C C . GLY A 1 84 ? 5.550 1.993 55.295 1.00 10.68 190 GLY A C 1
ATOM 1341 O O . GLY A 1 84 ? 5.770 1.238 56.255 1.00 11.22 190 GLY A O 1
ATOM 1345 N N . LEU A 1 85 ? 6.495 2.341 54.417 1.00 11.21 191 LEU A N 1
ATOM 1346 C CA . LEU A 1 85 ? 7.823 1.751 54.372 1.00 10.91 191 LEU A CA 1
ATOM 1347 C C . LEU A 1 85 ? 8.842 2.753 54.888 1.00 11.33 191 LEU A C 1
ATOM 1348 O O . LEU A 1 85 ? 8.614 3.968 54.911 1.00 13.71 191 LEU A O 1
ATOM 1364 N N . ASP A 1 86 ? 9.964 2.218 55.338 1.00 9.96 192 ASP A N 1
ATOM 1365 C CA . ASP A 1 86 ? 11.071 3.043 55.792 1.00 10.56 192 ASP A CA 1
ATOM 1366 C C . ASP A 1 86 ? 11.799 3.639 54.593 1.00 10.10 192 ASP A C 1
ATOM 1367 O O . ASP A 1 86 ? 12.313 2.890 53.756 1.00 10.36 192 ASP A O 1
ATOM 1376 N N . PRO A 1 87 ? 11.850 4.955 54.455 1.00 11.06 193 PRO A N 1
ATOM 1377 C CA . PRO A 1 87 ? 12.419 5.528 53.229 1.00 11.18 193 PRO A CA 1
ATOM 1378 C C . PRO A 1 87 ? 13.873 5.175 53.003 1.00 10.12 193 PRO A C 1
ATOM 1379 O O . PRO A 1 87 ? 14.280 4.985 51.851 1.00 10.31 193 PRO A O 1
ATOM 1390 N N . ASP A 1 88 ? 14.678 5.137 54.063 1.00 10.79 194 ASP A N 1
ATOM 1391 C CA . ASP A 1 88 ? 16.098 4.887 53.885 1.00 11.43 194 ASP A CA 1
ATOM 1392 C C . ASP A 1 88 ? 16.369 3.432 53.520 1.00 10.64 194 ASP A C 1
ATOM 1393 O O . ASP A 1 88 ? 17.233 3.147 52.686 1.00 11.11 194 ASP A O 1
ATOM 1402 N N . GLU A 1 89 ? 15.639 2.494 54.131 1.00 10.30 195 GLU A N 1
ATOM 1403 C CA . GLU A 1 89 ? 15.829 1.093 53.783 1.00 11.01 195 GLU A CA 1
ATOM 1404 C C . GLU A 1 89 ? 15.410 0.842 52.345 1.00 10.09 195 GLU A C 1
ATOM 1405 O O . GLU A 1 89 ? 16.068 0.095 51.627 1.00 10.02 195 GLU A O 1
ATOM 1417 N N . VAL A 1 90 ? 14.318 1.459 51.911 1.00 9.55 196 VAL A N 1
ATOM 1418 C CA . VAL A 1 90 ? 13.861 1.291 50.534 1.00 9.47 196 VAL A CA 1
ATOM 1419 C C . VAL A 1 90 ? 14.876 1.868 49.560 1.00 8.68 196 VAL A C 1
ATOM 1420 O O . VAL A 1 90 ? 15.200 1.245 48.551 1.00 8.65 196 VAL A O 1
ATOM 1433 N N . LEU A 1 91 ? 15.406 3.061 49.848 1.00 9.14 197 LEU A N 1
ATOM 1434 C CA . LEU A 1 91 ? 16.403 3.647 48.966 1.00 9.68 197 LEU A CA 1
ATOM 1435 C C . LEU A 1 91 ? 17.640 2.767 48.890 1.00 10.29 197 LEU A C 1
ATOM 1436 O O . LEU A 1 91 ? 18.252 2.616 47.822 1.00 10.39 197 LEU A O 1
ATOM 1452 N N . ASP A 1 92 ? 18.047 2.181 50.017 1.00 10.15 198 ASP A N 1
ATOM 1453 C CA . ASP A 1 92 ? 19.231 1.334 50.020 1.00 11.04 198 ASP A CA 1
ATOM 1454 C C . ASP A 1 92 ? 19.041 0.063 49.196 1.00 10.36 198 ASP A C 1
ATOM 1455 O O . ASP A 1 92 ? 20.044 -0.562 48.819 1.00 12.50 198 ASP A O 1
ATOM 1464 N N . ASN A 1 93 ? 17.803 -0.321 48.887 1.00 8.84 199 ASN A N 1
ATOM 1465 C CA . ASN A 1 93 ? 17.514 -1.471 48.049 1.00 8.41 199 ASN A CA 1
ATOM 1466 C C . ASN A 1 93 ? 17.370 -1.099 46.574 1.00 8.53 199 ASN A C 1
ATOM 1467 O O . ASN A 1 93 ? 16.926 -1.941 45.789 1.00 9.28 199 ASN A O 1
ATOM 1478 N N . VAL A 1 94 ? 17.692 0.130 46.193 1.00 8.35 200 VAL A N 1
ATOM 1479 C CA . VAL A 1 94 ? 17.705 0.548 44.785 1.00 9.03 200 VAL A CA 1
ATOM 1480 C C . VAL A 1 94 ? 19.137 0.918 44.448 1.00 9.74 200 VAL A C 1
ATOM 1481 O O . VAL A 1 94 ? 19.610 1.980 44.841 1.00 12.47 200 VAL A O 1
ATOM 1494 N N . ALA A 1 95 ? 19.824 0.055 43.712 1.00 8.87 201 ALA A N 1
ATOM 1495 C CA . ALA A 1 95 ? 21.183 0.319 43.268 1.00 9.49 201 ALA A CA 1
ATOM 1496 C C . ALA A 1 95 ? 21.145 1.195 42.030 1.00 9.66 201 ALA A C 1
ATOM 1497 O O . ALA A 1 95 ? 20.638 0.797 40.986 1.00 13.63 201 ALA A O 1
ATOM 1504 N N . TYR A 1 96 ? 21.719 2.367 42.128 1.00 10.13 202 TYR A N 1
ATOM 1505 C CA . TYR A 1 96 ? 21.667 3.385 41.080 1.00 10.88 202 TYR A CA 1
ATOM 1506 C C . TYR A 1 96 ? 22.979 3.458 40.312 1.00 10.00 202 TYR A C 1
ATOM 1507 O O . TYR A 1 96 ? 24.048 3.402 40.918 1.00 11.67 202 TYR A O 1
ATOM 1525 N N . ALA A 1 97 ? 22.909 3.635 38.994 1.00 9.15 203 ALA A N 1
ATOM 1526 C CA . ALA A 1 97 ? 24.091 3.944 38.205 1.00 9.82 203 ALA A CA 1
ATOM 1527 C C . ALA A 1 97 ? 23.724 4.871 37.061 1.00 9.33 203 ALA A C 1
ATOM 1528 O O . ALA A 1 97 ? 22.738 4.636 36.362 1.00 10.28 203 ALA A O 1
ATOM 1535 N N . ARG A 1 98 ? 24.529 5.911 36.871 1.00 9.46 204 ARG A N 1
ATOM 1536 C CA . ARG A 1 98 ? 24.457 6.760 35.694 1.00 10.26 204 ARG A CA 1
ATOM 1537 C C . ARG A 1 98 ? 25.244 6.144 34.548 1.00 9.02 204 ARG A C 1
ATOM 1538 O O . ARG A 1 98 ? 26.420 5.826 34.680 1.00 10.48 204 ARG A O 1
ATOM 1559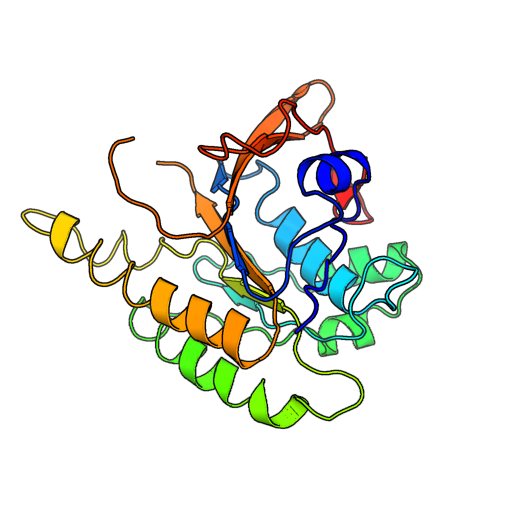 N N . ALA A 1 99 ? 24.607 6.020 33.394 1.00 8.98 205 ALA A N 1
ATOM 1560 C CA . ALA A 1 99 ? 25.284 5.603 32.170 1.00 8.68 205 ALA A CA 1
ATOM 1561 C C . ALA A 1 99 ? 25.822 6.848 31.482 1.00 8.40 205 ALA A C 1
ATOM 1562 O O . ALA A 1 99 ? 25.058 7.760 31.151 1.00 9.32 205 ALA A O 1
ATOM 1569 N N . PHE A 1 100 ? 27.127 6.870 31.232 1.00 8.53 206 PHE A N 1
ATOM 1570 C CA . PHE A 1 100 ? 27.771 8.044 30.646 1.00 9.39 206 PHE A CA 1
ATOM 1571 C C . PHE A 1 100 ? 27.657 8.085 29.127 1.00 9.22 206 PHE A C 1
ATOM 1572 O O . PHE A 1 100 ? 27.736 9.165 28.538 1.00 10.83 206 PHE A O 1
ATOM 1589 N N . ASN A 1 101 ? 27.520 6.934 28.488 1.00 8.86 207 ASN A N 1
ATOM 1590 C CA . ASN A 1 101 ? 27.411 6.807 27.033 1.00 8.91 207 ASN A CA 1
ATOM 1591 C C . ASN A 1 101 ? 26.895 5.392 26.757 1.00 8.22 207 ASN A C 1
ATOM 1592 O O . ASN A 1 101 ? 26.668 4.618 27.684 1.00 8.07 207 ASN A O 1
ATOM 1603 N N . SER A 1 102 ? 26.639 5.077 25.481 1.00 8.00 208 SER A N 1
ATOM 1604 C CA . SER A 1 102 ? 25.990 3.796 25.198 1.00 7.95 208 SER A CA 1
ATOM 1605 C C . SER A 1 102 ? 26.900 2.609 25.478 1.00 8.71 208 SER A C 1
ATOM 1606 O O . SER A 1 102 ? 26.422 1.533 25.812 1.00 8.80 208 SER A O 1
ATOM 1614 N N . ASN A 1 103 ? 28.211 2.779 25.313 1.00 8.84 209 ASN A N 1
ATOM 1615 C CA . ASN A 1 103 ? 29.131 1.689 25.613 1.00 9.56 209 ASN A CA 1
ATOM 1616 C C . ASN A 1 103 ? 29.242 1.450 27.106 1.00 8.01 209 ASN A C 1
ATOM 1617 O O . ASN A 1 103 ? 29.293 0.297 27.558 1.00 8.35 209 ASN A O 1
ATOM 1628 N N . HIS A 1 104 ? 29.276 2.524 27.895 1.00 7.79 210 HIS A N 1
ATOM 1629 C CA . HIS A 1 104 ? 29.212 2.382 29.330 1.00 7.87 210 HIS A CA 1
ATOM 1630 C C . HIS A 1 104 ? 27.899 1.738 29.763 1.00 7.48 210 HIS A C 1
ATOM 1631 O O . HIS A 1 104 ? 27.881 0.902 30.669 1.00 7.36 210 HIS A O 1
ATOM 1645 N N . GLN A 1 105 ? 26.792 2.102 29.107 1.00 7.57 211 GLN A N 1
ATOM 1646 C CA . GLN A 1 105 ? 25.507 1.485 29.393 1.00 6.92 211 GLN A CA 1
ATOM 1647 C C . GLN A 1 105 ? 25.581 -0.033 29.226 1.00 7.45 211 GLN A C 1
ATOM 1648 O O . GLN A 1 105 ? 25.008 -0.779 30.026 1.00 7.91 211 GLN A O 1
ATOM 1662 N N A MET A 1 106 ? 26.265 -0.503 28.183 0.45 7.63 212 MET A N 1
ATOM 1663 N N B MET A 1 106 ? 26.284 -0.501 28.185 0.55 7.77 212 MET A N 1
ATOM 1664 C CA A MET A 1 106 ? 26.449 -1.941 28.022 0.45 7.94 212 MET A CA 1
ATOM 1665 C CA B MET A 1 106 ? 26.468 -1.937 27.989 0.55 8.21 212 MET A CA 1
ATOM 1666 C C A MET A 1 106 ? 27.238 -2.531 29.188 0.45 7.71 212 MET A C 1
ATOM 1667 C C B MET A 1 106 ? 27.286 -2.569 29.113 0.55 7.64 212 MET A C 1
ATOM 1668 O O A MET A 1 106 ? 26.843 -3.544 29.782 0.45 8.12 212 MET A O 1
ATOM 1669 O O B MET A 1 106 ? 26.987 -3.683 29.564 0.55 7.89 212 MET A O 1
ATOM 1696 N N . LEU A 1 107 ? 28.350 -1.890 29.553 1.00 7.25 213 LEU A N 1
ATOM 1697 C CA . LEU A 1 107 ? 29.141 -2.393 30.664 1.00 7.25 213 LEU A CA 1
ATOM 1698 C C . LEU A 1 107 ? 28.310 -2.457 31.936 1.00 6.97 213 LEU A C 1
ATOM 1699 O O . LEU A 1 107 ? 28.435 -3.400 32.720 1.00 7.71 213 LEU A O 1
ATOM 1716 N N . LEU A 1 108 ? 27.453 -1.457 32.161 1.00 7.23 214 LEU A N 1
ATOM 1717 C CA . LEU A 1 108 ? 26.606 -1.459 33.352 1.00 7.32 214 LEU A CA 1
ATOM 1718 C C . LEU A 1 108 ? 25.683 -2.669 33.390 1.00 7.70 214 LEU A C 1
ATOM 1719 O O . LEU A 1 108 ? 25.378 -3.174 34.469 1.00 8.30 214 LEU A O 1
ATOM 1735 N N . VAL A 1 109 ? 25.231 -3.160 32.241 1.00 8.46 215 VAL A N 1
ATOM 1736 C CA . VAL A 1 109 ? 24.398 -4.359 32.213 1.00 8.22 215 VAL A CA 1
ATOM 1737 C C . VAL A 1 109 ? 25.214 -5.579 32.616 1.00 8.03 215 VAL A C 1
ATOM 1738 O O . VAL A 1 109 ? 24.716 -6.474 33.320 1.00 9.28 215 VAL A O 1
ATOM 1751 N N . GLN A 1 110 ? 26.477 -5.627 32.204 1.00 8.35 216 GLN A N 1
ATOM 1752 C CA . GLN A 1 110 ? 27.345 -6.704 32.660 1.00 8.90 216 GLN A CA 1
ATOM 1753 C C . GLN A 1 110 ? 27.571 -6.638 34.169 1.00 8.37 216 GLN A C 1
ATOM 1754 O O . GLN A 1 110 ? 27.578 -7.671 34.851 1.00 9.10 216 GLN A O 1
ATOM 1768 N N . GLN A 1 111 ? 27.756 -5.438 34.701 1.00 8.59 217 GLN A N 1
ATOM 1769 C CA . GLN A 1 111 ? 27.895 -5.284 36.144 1.00 9.23 217 GLN A CA 1
ATOM 1770 C C . GLN A 1 111 ? 26.601 -5.662 36.862 1.00 9.23 217 GLN A C 1
ATOM 1771 O O . GLN A 1 111 ? 26.635 -6.226 37.963 1.00 10.15 217 GLN A O 1
ATOM 1785 N N . ALA A 1 112 ? 25.453 -5.354 36.264 1.00 8.60 218 ALA A N 1
ATOM 1786 C CA . ALA A 1 112 ? 24.181 -5.764 36.849 1.00 8.57 218 ALA A CA 1
ATOM 1787 C C . ALA A 1 112 ? 24.117 -7.274 37.017 1.00 8.56 218 ALA A C 1
ATOM 1788 O O . ALA A 1 112 ? 23.667 -7.764 38.043 1.00 8.22 218 ALA A O 1
ATOM 1795 N N . GLU A 1 113 ? 24.599 -8.015 36.017 1.00 8.72 219 GLU A N 1
ATOM 1796 C CA . GLU A 1 113 ? 24.625 -9.472 36.133 1.00 8.57 219 GLU A CA 1
ATOM 1797 C C . GLU A 1 113 ? 25.429 -9.922 37.340 1.00 8.75 219 GLU A C 1
ATOM 1798 O O . GLU A 1 113 ? 25.039 -10.869 38.028 1.00 8.53 219 GLU A O 1
ATOM 1810 N N . ASP A 1 114 ? 26.569 -9.282 37.610 1.00 9.14 220 ASP A N 1
ATOM 1811 C CA . ASP A 1 114 ? 27.359 -9.659 38.778 1.00 9.91 220 ASP A CA 1
ATOM 1812 C C . ASP A 1 114 ? 26.544 -9.507 40.062 1.00 9.20 220 ASP A C 1
ATOM 1813 O O . ASP A 1 114 ? 26.568 -10.379 40.931 1.00 10.11 220 ASP A O 1
ATOM 1822 N N A MET A 1 115 ? 25.831 -8.391 40.199 0.27 9.64 221 MET A N 1
ATOM 1823 N N B MET A 1 115 ? 25.826 -8.393 40.192 0.73 8.70 221 MET A N 1
ATOM 1824 C CA A MET A 1 115 ? 25.039 -8.175 41.404 0.27 10.09 221 MET A CA 1
ATOM 1825 C CA B MET A 1 115 ? 25.032 -8.153 41.392 0.73 8.55 221 MET A CA 1
ATOM 1826 C C A MET A 1 115 ? 23.876 -9.153 41.478 0.27 8.63 221 MET A C 1
ATOM 1827 C C B MET A 1 115 ? 23.865 -9.122 41.480 0.73 7.78 221 MET A C 1
ATOM 1828 O O A MET A 1 115 ? 23.569 -9.681 42.554 0.27 8.61 221 MET A O 1
ATOM 1829 O O B MET A 1 115 ? 23.544 -9.618 42.568 0.73 8.45 221 MET A O 1
ATOM 1856 N N . ILE A 1 116 ? 23.218 -9.405 40.347 1.00 7.39 222 ILE A N 1
ATOM 1857 C CA . ILE A 1 116 ? 22.124 -10.368 40.314 1.00 7.42 222 ILE A CA 1
ATOM 1858 C C . ILE A 1 116 ? 22.616 -11.737 40.771 1.00 7.67 222 ILE A C 1
ATOM 1859 O O . ILE A 1 116 ? 21.972 -12.406 41.585 1.00 7.90 222 ILE A O 1
ATOM 1875 N N . LYS A 1 117 ? 23.772 -12.180 40.253 1.00 7.65 223 LYS A N 1
ATOM 1876 C CA . LYS A 1 117 ? 24.315 -13.479 40.656 1.00 8.57 223 LYS A CA 1
ATOM 1877 C C . LYS A 1 117 ? 24.609 -13.512 42.144 1.00 8.39 223 LYS A C 1
ATOM 1878 O O . LYS A 1 117 ? 24.345 -14.516 42.810 1.00 9.60 223 LYS A O 1
ATOM 1897 N N . GLU A 1 118 ? 25.205 -12.435 42.659 1.00 9.04 224 GLU A N 1
ATOM 1898 C CA . GLU A 1 118 ? 25.569 -12.355 44.067 1.00 10.01 224 GLU A CA 1
ATOM 1899 C C . GLU A 1 118 ? 24.356 -12.531 44.975 1.00 8.92 224 GLU A C 1
ATOM 1900 O O . GLU A 1 118 ? 24.410 -13.257 45.977 1.00 9.65 224 GLU A O 1
ATOM 1912 N N . LEU A 1 119 ? 23.244 -11.890 44.630 1.00 8.38 225 LEU A N 1
ATOM 1913 C CA . LEU A 1 119 ? 22.077 -11.813 45.502 1.00 7.96 225 LEU A CA 1
ATOM 1914 C C . LEU A 1 119 ? 21.037 -12.890 45.211 1.00 7.57 225 LEU A C 1
ATOM 1915 O O . LEU A 1 119 ? 20.043 -12.994 45.954 1.00 7.77 225 LEU A O 1
ATOM 1931 N N . LEU A 1 120 ? 21.262 -13.736 44.201 1.00 7.00 226 LEU A N 1
ATOM 1932 C CA . LEU A 1 120 ? 20.203 -14.573 43.638 1.00 7.30 226 LEU A CA 1
ATOM 1933 C C . LEU A 1 120 ? 19.542 -15.468 44.662 1.00 7.89 226 LEU A C 1
ATOM 1934 O O . LEU A 1 120 ? 18.318 -15.679 44.599 1.00 8.66 226 LEU A O 1
ATOM 1950 N N . ASN A 1 121 ? 20.334 -16.078 45.530 1.00 7.36 227 ASN A N 1
ATOM 1951 C CA . ASN A 1 121 ? 19.844 -17.074 46.480 1.00 8.25 227 ASN A CA 1
ATOM 1952 C C . ASN A 1 121 ? 19.773 -16.541 47.902 1.00 8.45 227 ASN A C 1
ATOM 1953 O O . ASN A 1 121 ? 19.640 -17.324 48.848 1.00 9.52 227 ASN A O 1
ATOM 1964 N N . THR A 1 122 ? 19.804 -15.214 48.060 1.00 8.69 228 THR A N 1
ATOM 1965 C CA . THR A 1 122 ? 19.561 -14.571 49.338 1.00 9.23 228 THR A CA 1
ATOM 1966 C C . THR A 1 122 ? 18.068 -14.352 49.530 1.00 9.73 228 THR A C 1
ATOM 1967 O O . THR A 1 122 ? 17.249 -14.630 48.655 1.00 10.19 228 THR A O 1
ATOM 1978 N N . ASP A 1 123 ? 17.706 -13.792 50.684 1.00 10.72 229 ASP A N 1
ATOM 1979 C CA . ASP A 1 123 ? 16.318 -13.491 50.990 1.00 13.19 229 ASP A CA 1
ATOM 1980 C C . ASP A 1 123 ? 15.782 -12.289 50.223 1.00 11.32 229 ASP A C 1
ATOM 1981 O O . ASP A 1 123 ? 14.564 -12.061 50.239 1.00 12.41 229 ASP A O 1
ATOM 1990 N N . ARG A 1 124 ? 16.631 -11.510 49.562 1.00 9.08 230 ARG A N 1
ATOM 1991 C CA . ARG A 1 124 ? 16.185 -10.356 48.787 1.00 8.34 230 ARG A CA 1
ATOM 1992 C C . ARG A 1 124 ? 17.010 -10.326 47.503 1.00 8.12 230 ARG A C 1
ATOM 1993 O O . ARG A 1 124 ? 17.996 -9.593 47.387 1.00 9.41 230 ARG A O 1
ATOM 2014 N N . PRO A 1 125 ? 16.641 -11.138 46.510 1.00 7.76 231 PRO A N 1
ATOM 2015 C CA . PRO A 1 125 ? 17.340 -11.104 45.218 1.00 7.30 231 PRO A CA 1
ATOM 2016 C C . PRO A 1 125 ? 17.009 -9.825 44.469 1.00 7.05 231 PRO A C 1
ATOM 2017 O O . PRO A 1 125 ? 16.009 -9.163 44.739 1.00 7.37 231 PRO A O 1
ATOM 2028 N N . VAL A 1 126 ? 17.844 -9.489 43.479 1.00 7.12 232 VAL A N 1
ATOM 2029 C CA . VAL A 1 126 ? 17.443 -8.478 42.509 1.00 7.63 232 VAL A CA 1
ATOM 2030 C C . VAL A 1 126 ? 16.267 -9.021 41.724 1.00 7.68 232 VAL A C 1
ATOM 2031 O O . VAL A 1 126 ? 16.323 -10.135 41.190 1.00 10.11 232 VAL A O 1
ATOM 2044 N N A LYS A 1 127 ? 15.181 -8.254 41.648 0.48 6.84 233 LYS A N 1
ATOM 2045 N N B LYS A 1 127 ? 15.192 -8.245 41.638 0.52 6.34 233 LYS A N 1
ATOM 2046 C CA A LYS A 1 127 ? 14.022 -8.683 40.877 0.48 6.91 233 LYS A CA 1
ATOM 2047 C CA B LYS A 1 127 ? 14.027 -8.670 40.881 0.52 6.10 233 LYS A CA 1
ATOM 2048 C C A LYS A 1 127 ? 13.582 -7.691 39.807 0.48 6.53 233 LYS A C 1
ATOM 2049 C C B LYS A 1 127 ? 13.594 -7.694 39.799 0.52 5.92 233 LYS A C 1
ATOM 2050 O O A LYS A 1 127 ? 12.642 -7.993 39.058 0.48 7.30 233 LYS A O 1
ATOM 2051 O O B LYS A 1 127 ? 12.682 -8.017 39.027 0.52 6.74 233 LYS A O 1
ATOM 2088 N N . LEU A 1 128 ? 14.231 -6.533 39.705 1.00 6.59 234 LEU A N 1
ATOM 2089 C CA . LEU A 1 128 ? 13.857 -5.508 38.765 1.00 6.45 234 LEU A CA 1
ATOM 2090 C C . LEU A 1 128 ? 15.106 -4.759 38.313 1.00 6.00 234 LEU A C 1
ATOM 2091 O O . LEU A 1 128 ? 15.872 -4.263 39.149 1.00 6.88 234 LEU A O 1
ATOM 2107 N N . LEU A 1 129 ? 15.269 -4.648 36.994 1.00 5.81 235 LEU A N 1
ATOM 2108 C CA . LEU A 1 129 ? 16.303 -3.838 36.378 1.00 6.41 235 LEU A CA 1
ATOM 2109 C C . LEU A 1 129 ? 15.617 -2.807 35.506 1.00 6.41 235 LEU A C 1
ATOM 2110 O O . LEU A 1 129 ? 14.892 -3.173 34.582 1.00 7.02 235 LEU A O 1
ATOM 2126 N N . ILE A 1 130 ? 15.839 -1.532 35.806 1.00 6.38 236 ILE A N 1
ATOM 2127 C CA . ILE A 1 130 ? 15.264 -0.392 35.101 1.00 6.67 236 ILE A CA 1
ATOM 2128 C C . ILE A 1 130 ? 16.343 0.256 34.247 1.00 6.70 236 ILE A C 1
ATOM 2129 O O . ILE A 1 130 ? 17.452 0.499 34.733 1.00 7.15 236 ILE A O 1
ATOM 2145 N N . VAL A 1 131 ? 15.994 0.575 33.004 1.00 6.61 237 VAL A N 1
ATOM 2146 C CA . VAL A 1 131 ? 16.830 1.416 32.149 1.00 7.40 237 VAL A CA 1
ATOM 2147 C C . VAL A 1 131 ? 15.955 2.580 31.695 1.00 7.47 237 VAL A C 1
ATOM 2148 O O . VAL A 1 131 ? 15.041 2.402 30.876 1.00 7.87 237 VAL A O 1
ATOM 2161 N N A ASP A 1 132 ? 16.203 3.773 32.250 0.51 7.36 238 ASP A N 1
ATOM 2162 N N B ASP A 1 132 ? 16.201 3.757 32.253 0.49 9.07 238 ASP A N 1
ATOM 2163 C CA A ASP A 1 132 ? 15.372 4.928 31.917 0.51 7.82 238 ASP A CA 1
ATOM 2164 C CA B ASP A 1 132 ? 15.338 4.902 32.014 0.49 11.23 238 ASP A CA 1
ATOM 2165 C C A ASP A 1 132 ? 15.895 5.641 30.674 0.51 10.58 238 ASP A C 1
ATOM 2166 C C B ASP A 1 132 ? 15.909 5.757 30.898 0.49 14.01 238 ASP A C 1
ATOM 2167 O O A ASP A 1 132 ? 17.091 5.836 30.522 0.51 9.83 238 ASP A O 1
ATOM 2168 O O B ASP A 1 132 ? 17.047 6.207 30.995 0.49 14.47 238 ASP A O 1
ATOM 2185 N N A SER A 1 133 ? 15.007 5.991 29.748 0.51 9.92 239 SER A N 1
ATOM 2186 N N B SER A 1 133 ? 15.090 5.994 29.858 0.49 13.99 239 SER A N 1
ATOM 2187 C CA A SER A 1 133 ? 15.443 6.608 28.481 0.51 9.77 239 SER A CA 1
ATOM 2188 C CA B SER A 1 133 ? 15.496 6.575 28.565 0.49 14.26 239 SER A CA 1
ATOM 2189 C C A SER A 1 133 ? 16.535 5.769 27.798 0.51 10.87 239 SER A C 1
ATOM 2190 C C B SER A 1 133 ? 16.588 5.737 27.898 0.49 13.86 239 SER A C 1
ATOM 2191 O O A SER A 1 133 ? 17.601 6.267 27.416 0.51 10.60 239 SER A O 1
ATOM 2192 O O B SER A 1 133 ? 17.683 6.216 27.591 0.49 14.23 239 SER A O 1
ATOM 2207 N N . LEU A 1 134 ? 16.246 4.461 27.658 1.00 12.05 240 LEU A N 1
ATOM 2208 C CA . LEU A 1 134 ? 17.200 3.501 27.126 1.00 12.18 240 LEU A CA 1
ATOM 2209 C C . LEU A 1 134 ? 17.849 3.895 25.840 1.00 10.89 240 LEU A C 1
ATOM 2210 O O . LEU A 1 134 ? 19.028 3.595 25.638 1.00 12.52 240 LEU A O 1
ATOM 2227 N N . THR A 1 135 ? 17.130 4.533 24.966 1.00 9.23 241 THR A N 1
ATOM 2228 C CA . THR A 1 135 ? 17.691 4.866 23.658 1.00 9.64 241 THR A CA 1
ATOM 2229 C C . THR A 1 135 ? 18.492 6.163 23.603 1.00 8.96 241 THR A C 1
ATOM 2230 O O . THR A 1 135 ? 19.108 6.414 22.568 1.00 10.26 241 THR A O 1
ATOM 2241 N N A SER A 1 136 ? 18.543 6.968 24.669 0.55 9.51 242 SER A N 1
ATOM 2242 N N B SER A 1 136 ? 18.481 6.978 24.670 0.45 9.60 242 SER A N 1
ATOM 2243 C CA A SER A 1 136 ? 18.999 8.348 24.515 0.55 10.74 242 SER A CA 1
ATOM 2244 C CA B SER A 1 136 ? 19.041 8.328 24.623 0.45 10.61 242 SER A CA 1
ATOM 2245 C C A SER A 1 136 ? 20.459 8.452 24.046 0.55 9.51 242 SER A C 1
ATOM 2246 C C B SER A 1 136 ? 20.424 8.348 23.985 0.45 9.85 242 SER A C 1
ATOM 2247 O O A SER A 1 136 ? 20.778 9.287 23.184 0.55 9.31 242 SER A O 1
ATOM 2248 O O B SER A 1 136 ? 20.653 9.011 22.964 0.45 9.95 242 SER A O 1
ATOM 2263 N N . HIS A 1 137 ? 21.364 7.624 24.589 1.00 9.66 243 HIS A N 1
ATOM 2264 C CA . HIS A 1 137 ? 22.752 7.682 24.125 1.00 9.36 243 HIS A CA 1
ATOM 2265 C C . HIS A 1 137 ? 22.903 7.100 22.719 1.00 8.80 243 HIS A C 1
ATOM 2266 O O . HIS A 1 137 ? 23.734 7.568 21.933 1.00 10.18 243 HIS A O 1
ATOM 2281 N N . PHE A 1 138 ? 22.127 6.057 22.404 1.00 8.97 244 PHE A N 1
ATOM 2282 C CA . PHE A 1 138 ? 22.207 5.458 21.079 1.00 9.25 244 PHE A CA 1
ATOM 2283 C C . PHE A 1 138 ? 21.770 6.457 20.015 1.00 9.99 244 PHE A C 1
ATOM 2284 O O . PHE A 1 138 ? 22.345 6.518 18.915 1.00 10.16 244 PHE A O 1
ATOM 2301 N N A ARG A 1 139 ? 20.753 7.257 20.321 0.57 9.84 245 ARG A N 1
ATOM 2302 N N B ARG A 1 139 ? 20.745 7.257 20.328 0.43 10.46 245 ARG A N 1
ATOM 2303 C CA A ARG A 1 139 ? 20.263 8.246 19.372 0.57 11.03 245 ARG A CA 1
ATOM 2304 C CA B ARG A 1 139 ? 20.257 8.291 19.421 0.43 11.88 245 ARG A CA 1
ATOM 2305 C C A ARG A 1 139 ? 21.265 9.377 19.150 0.57 11.21 245 ARG A C 1
ATOM 2306 C C B ARG A 1 139 ? 21.231 9.461 19.306 0.43 11.54 245 ARG A C 1
ATOM 2307 O O A ARG A 1 139 ? 21.407 9.866 18.024 0.57 12.21 245 ARG A O 1
ATOM 2308 O O B ARG A 1 139 ? 21.293 10.111 18.254 0.43 12.12 245 ARG A O 1
ATOM 2349 N N A SER A 1 140 ? 21.971 9.812 20.196 0.48 11.38 246 SER A N 1
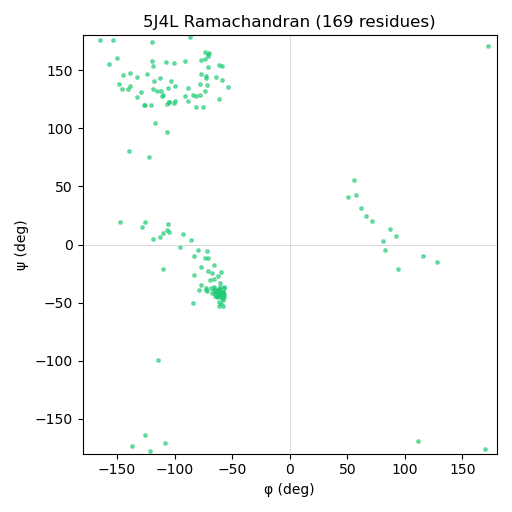ATOM 2350 N N B SER A 1 140 ? 21.991 9.751 20.366 0.23 11.52 246 SER A N 1
ATOM 2351 N N C SER A 1 140 ? 21.997 9.766 20.309 0.29 11.48 246 SER A N 1
ATOM 2352 C CA A SER A 1 140 ? 22.936 10.892 20.019 0.48 12.00 246 SER A CA 1
ATOM 2353 C CA B SER A 1 140 ? 22.984 10.822 20.302 0.23 11.63 246 SER A CA 1
ATOM 2354 C CA C SER A 1 140 ? 22.993 10.831 20.290 0.29 11.88 246 SER A CA 1
ATOM 2355 C C A SER A 1 140 ? 24.240 10.410 19.392 0.48 11.65 246 SER A C 1
ATOM 2356 C C B SER A 1 140 ? 24.202 10.406 19.485 0.23 11.32 246 SER A C 1
ATOM 2357 C C C SER A 1 140 ? 24.246 10.426 19.506 0.29 11.54 246 SER A C 1
ATOM 2358 O O A SER A 1 140 ? 24.885 11.168 18.657 0.48 12.66 246 SER A O 1
ATOM 2359 O O B SER A 1 140 ? 24.750 11.207 18.718 0.23 11.92 246 SER A O 1
ATOM 2360 O O C SER A 1 140 ? 24.847 11.241 18.808 0.29 12.28 246 SER A O 1
ATOM 2381 N N . GLU A 1 141 ? 24.629 9.155 19.635 1.00 10.37 247 GLU A N 1
ATOM 2382 C CA . GLU A 1 141 ? 25.903 8.672 19.124 1.00 10.17 247 GLU A CA 1
ATOM 2383 C C . GLU A 1 141 ? 25.839 8.113 17.716 1.00 10.94 247 GLU A C 1
ATOM 2384 O O . GLU A 1 141 ? 26.804 8.251 16.955 1.00 13.42 247 GLU A O 1
ATOM 2396 N N . TYR A 1 142 ? 24.752 7.462 17.357 1.00 10.36 248 TYR A N 1
ATOM 2397 C CA . TYR A 1 142 ? 24.608 6.819 16.063 1.00 10.40 248 TYR A CA 1
ATOM 2398 C C . TYR A 1 142 ? 23.637 7.692 15.272 1.00 9.84 248 TYR A C 1
ATOM 2399 O O . TYR A 1 142 ? 22.419 7.606 15.451 1.00 10.95 248 TYR A O 1
ATOM 2417 N N . ILE A 1 143 ? 24.182 8.566 14.443 1.00 8.98 249 ILE A N 1
ATOM 2418 C CA . ILE A 1 143 ? 23.400 9.589 13.762 1.00 9.38 249 ILE A CA 1
ATOM 2419 C C . ILE A 1 143 ? 24.032 9.883 12.413 1.00 9.92 249 ILE A C 1
ATOM 2420 O O . ILE A 1 143 ? 25.253 9.966 12.300 1.00 12.11 249 ILE A O 1
ATOM 2436 N N . GLY A 1 144 ? 23.206 10.029 11.390 1.00 8.35 250 GLY A N 1
ATOM 2437 C CA . GLY A 1 144 ? 23.660 10.344 10.054 1.00 8.70 250 GLY A CA 1
ATOM 2438 C C . GLY A 1 144 ? 23.457 9.187 9.102 1.00 8.52 250 GLY A C 1
ATOM 2439 O O . GLY A 1 144 ? 22.813 8.193 9.405 1.00 9.58 250 GLY A O 1
ATOM 2443 N N . ARG A 1 145 ? 24.056 9.320 7.921 1.00 9.14 251 ARG A N 1
ATOM 2444 C CA . ARG A 1 145 ? 23.822 8.352 6.854 1.00 10.58 251 ARG A CA 1
ATOM 2445 C C . ARG A 1 145 ? 24.292 6.950 7.280 1.00 11.47 251 ARG A C 1
ATOM 2446 O O . ARG A 1 145 ? 25.432 6.765 7.679 1.00 12.72 251 ARG A O 1
ATOM 2467 N N . GLY A 1 146 ? 23.415 5.949 7.207 1.00 13.53 252 GLY A N 1
ATOM 2468 C CA . GLY A 1 146 ? 23.707 4.585 7.653 1.00 14.65 252 GLY A CA 1
ATOM 2469 C C . GLY A 1 146 ? 23.538 4.323 9.128 1.00 14.86 252 GLY A C 1
ATOM 2470 O O . GLY A 1 146 ? 23.695 3.176 9.591 1.00 15.62 252 GLY A O 1
ATOM 2474 N N . ALA A 1 147 ? 23.247 5.334 9.895 1.00 12.02 253 ALA A N 1
ATOM 2475 C CA . ALA A 1 147 ? 23.137 5.121 11.319 1.00 12.58 253 ALA A CA 1
ATOM 2476 C C . ALA A 1 147 ? 21.906 4.330 11.693 1.00 13.26 253 ALA A C 1
ATOM 2477 O O . ALA A 1 147 ? 21.889 3.722 12.764 1.00 15.36 253 ALA A O 1
ATOM 2484 N N . LEU A 1 148 ? 20.871 4.311 10.859 1.00 11.63 254 LEU A N 1
ATOM 2485 C CA . LEU A 1 148 ? 19.694 3.563 11.266 1.00 12.19 254 LEU A CA 1
ATOM 2486 C C . LEU A 1 148 ? 20.040 2.088 11.490 1.00 12.30 254 LEU A C 1
ATOM 2487 O O . LEU A 1 148 ? 19.735 1.513 12.546 1.00 12.97 254 LEU A O 1
ATOM 2503 N N . ALA A 1 149 ? 20.690 1.453 10.503 1.00 12.55 255 ALA A N 1
ATOM 2504 C CA . ALA A 1 149 ? 21.020 0.034 10.633 1.00 13.27 255 ALA A CA 1
ATOM 2505 C C . ALA A 1 149 ? 21.945 -0.221 11.812 1.00 12.38 255 ALA A C 1
ATOM 2506 O O . ALA A 1 149 ? 21.754 -1.185 12.566 1.00 12.48 255 ALA A O 1
ATOM 2513 N N . GLU A 1 150 ? 22.967 0.614 11.975 1.00 12.88 256 GLU A N 1
ATOM 2514 C CA . GLU A 1 150 ? 23.937 0.371 13.040 1.00 13.11 256 GLU A CA 1
ATOM 2515 C C . GLU A 1 150 ? 23.300 0.580 14.407 1.00 10.58 256 GLU A C 1
ATOM 2516 O O . GLU A 1 150 ? 23.475 -0.239 15.32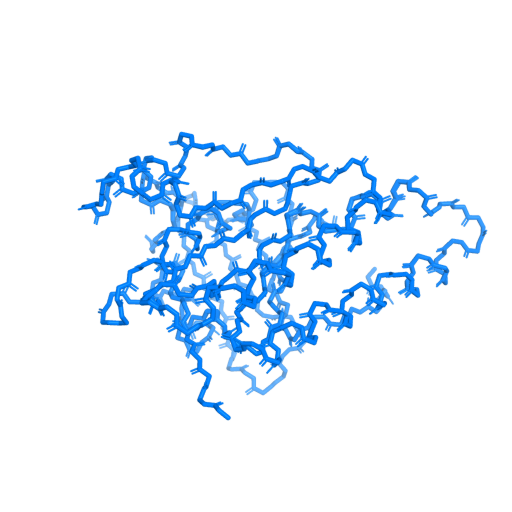3 1.00 10.86 256 GLU A O 1
ATOM 2528 N N A ARG A 1 151 ? 22.547 1.672 14.554 0.41 10.06 257 ARG A N 1
ATOM 2529 N N B ARG A 1 151 ? 22.550 1.674 14.562 0.59 9.73 257 ARG A N 1
ATOM 2530 C CA A ARG A 1 151 ? 21.878 1.974 15.808 0.41 9.89 257 ARG A CA 1
ATOM 2531 C CA B ARG A 1 151 ? 21.884 1.943 15.823 0.59 9.37 257 ARG A CA 1
ATOM 2532 C C A ARG A 1 151 ? 20.905 0.866 16.182 0.41 9.52 257 ARG A C 1
ATOM 2533 C C B ARG A 1 151 ? 20.947 0.807 16.175 0.59 9.01 257 ARG A C 1
ATOM 2534 O O A ARG A 1 151 ? 20.816 0.471 17.348 0.41 9.35 257 ARG A O 1
ATOM 2535 O O B ARG A 1 151 ? 20.920 0.340 17.318 0.59 9.13 257 ARG A O 1
ATOM 2576 N N . GLN A 1 152 ? 20.142 0.370 15.200 1.00 9.49 258 GLN A N 1
ATOM 2577 C CA . GLN A 1 152 ? 19.182 -0.695 15.467 1.00 9.75 258 GLN A CA 1
ATOM 2578 C C . GLN A 1 152 ? 19.878 -2.005 15.818 1.00 10.30 258 GLN A C 1
ATOM 2579 O O . GLN A 1 152 ? 19.411 -2.736 16.698 1.00 11.16 258 GLN A O 1
ATOM 2594 N N . GLN A 1 153 ? 21.005 -2.304 15.169 1.00 10.80 259 GLN A N 1
ATOM 2595 C CA . GLN A 1 153 ? 21.765 -3.498 15.534 1.00 12.38 259 GLN A CA 1
ATOM 2596 C C . GLN A 1 153 ? 22.285 -3.410 16.968 1.00 11.03 259 GLN A C 1
ATOM 2597 O O . GLN A 1 153 ? 22.212 -4.381 17.721 1.00 11.43 259 GLN A O 1
ATOM 2611 N N A LYS A 1 154 ? 22.858 -2.263 17.336 0.43 10.64 260 LYS A N 1
ATOM 2612 N N B LYS A 1 154 ? 22.857 -2.263 17.337 0.57 10.42 260 LYS A N 1
ATOM 2613 C CA A LYS A 1 154 ? 23.388 -2.093 18.687 0.43 10.85 260 LYS A CA 1
ATOM 2614 C CA B LYS A 1 154 ? 23.388 -2.094 18.688 0.57 10.60 260 LYS A CA 1
ATOM 2615 C C A LYS A 1 154 ? 22.271 -2.157 19.722 0.43 10.20 260 LYS A C 1
ATOM 2616 C C B LYS A 1 154 ? 22.271 -2.157 19.723 0.57 10.13 260 LYS A C 1
ATOM 2617 O O A LYS A 1 154 ? 22.429 -2.775 20.785 0.43 10.25 260 LYS A O 1
ATOM 2618 O O B LYS A 1 154 ? 22.428 -2.776 20.787 0.57 10.25 260 LYS A O 1
ATOM 2655 N N . LEU A 1 155 ? 21.129 -1.526 19.429 1.00 9.52 261 LEU A N 1
ATOM 2656 C CA . LEU A 1 155 ? 19.981 -1.607 20.332 1.00 9.75 261 LEU A CA 1
ATOM 2657 C C . LEU A 1 155 ? 19.463 -3.033 20.452 1.00 10.10 261 LEU A C 1
ATOM 2658 O O . LEU A 1 155 ? 19.160 -3.494 21.554 1.00 10.15 261 LEU A O 1
ATOM 2674 N N . ALA A 1 156 ? 19.358 -3.752 19.344 1.00 10.39 262 ALA A N 1
ATOM 2675 C CA . ALA A 1 156 ? 18.864 -5.119 19.397 1.00 10.87 262 ALA A CA 1
ATOM 2676 C C . ALA A 1 156 ? 19.781 -5.984 20.240 1.00 10.74 262 ALA A C 1
ATOM 2677 O O . ALA A 1 156 ? 19.313 -6.851 20.978 1.00 10.84 262 ALA A O 1
ATOM 2684 N N A LYS A 1 157 ? 21.092 -5.770 20.135 0.54 10.53 263 LYS A N 1
ATOM 2685 N N B LYS A 1 157 ? 21.096 -5.776 20.138 0.46 10.73 263 LYS A N 1
ATOM 2686 C CA A LYS A 1 157 ? 22.042 -6.533 20.934 0.54 10.81 263 LYS A CA 1
ATOM 2687 C CA B LYS A 1 157 ? 22.029 -6.555 20.945 0.46 11.11 263 LYS A CA 1
ATOM 2688 C C A LYS A 1 157 ? 21.890 -6.209 22.419 0.54 9.61 263 LYS A C 1
ATOM 2689 C C B LYS A 1 157 ? 21.897 -6.211 22.426 0.46 9.87 263 LYS A C 1
ATOM 2690 O O A LYS A 1 157 ? 21.886 -7.109 23.272 0.54 9.90 263 LYS A O 1
ATOM 2691 O O B LYS A 1 157 ? 21.920 -7.104 23.287 0.46 10.20 263 LYS A O 1
ATOM 2728 N N . HIS A 1 158 ? 21.764 -4.926 22.743 1.00 9.18 264 HIS A N 1
ATOM 2729 C CA . HIS A 1 158 ? 21.563 -4.509 24.123 1.00 8.81 264 HIS A CA 1
ATOM 2730 C C . HIS A 1 158 ? 20.288 -5.126 24.683 1.00 7.72 264 HIS A C 1
ATOM 2731 O O . HIS A 1 158 ? 20.272 -5.619 25.818 1.00 7.92 264 HIS A O 1
ATOM 2745 N N . LEU A 1 159 ? 19.215 -5.104 23.897 1.00 8.59 265 LEU A N 1
ATOM 2746 C CA . LEU A 1 159 ? 17.964 -5.701 24.342 1.00 8.57 265 LEU A CA 1
ATOM 2747 C C . LEU A 1 159 ? 18.101 -7.211 24.489 1.00 8.37 265 LEU A C 1
ATOM 2748 O O . LEU A 1 159 ? 17.518 -7.798 25.395 1.00 8.35 265 LEU A O 1
ATOM 2764 N N . ALA A 1 160 ? 18.837 -7.870 23.591 1.00 8.34 266 ALA A N 1
ATOM 2765 C CA . ALA A 1 160 ? 19.070 -9.307 23.746 1.00 9.50 266 ALA A CA 1
ATOM 2766 C C . ALA A 1 160 ? 19.796 -9.604 25.060 1.00 8.74 266 ALA A C 1
ATOM 2767 O O . ALA A 1 160 ? 19.477 -10.576 25.758 1.00 8.49 266 ALA A O 1
ATOM 2774 N N . ASP A 1 161 ? 20.778 -8.774 25.408 1.00 8.57 267 ASP A N 1
ATOM 2775 C CA . ASP A 1 161 ? 21.465 -8.953 26.680 1.00 8.63 267 ASP A CA 1
ATOM 2776 C C . ASP A 1 161 ? 20.512 -8.801 27.856 1.00 8.24 267 ASP A C 1
ATOM 2777 O O . ASP A 1 161 ? 20.575 -9.560 28.830 1.00 8.02 267 ASP A O 1
ATOM 2786 N N . LEU A 1 162 ? 19.630 -7.805 27.792 1.00 7.95 268 LEU A N 1
ATOM 2787 C CA . LEU A 1 162 ? 18.634 -7.603 28.841 1.00 7.30 268 LEU A CA 1
ATOM 2788 C C . LEU A 1 162 ? 17.651 -8.771 28.901 1.00 6.81 268 LEU A C 1
ATOM 2789 O O . LEU A 1 162 ? 17.247 -9.203 29.993 1.00 7.53 268 LEU A O 1
ATOM 2805 N N . HIS A 1 163 ? 17.202 -9.265 27.738 1.00 7.52 269 HIS A N 1
ATOM 2806 C CA . HIS A 1 163 ? 16.311 -10.430 27.724 1.00 7.46 269 HIS A CA 1
ATOM 2807 C C . HIS A 1 163 ? 16.961 -11.626 28.400 1.00 7.38 269 HIS A C 1
ATOM 2808 O O . HIS A 1 163 ? 16.303 -12.392 29.118 1.00 7.62 269 HIS A O 1
ATOM 2822 N N . ARG A 1 164 ? 18.254 -11.831 28.144 1.00 7.31 270 ARG A N 1
ATOM 2823 C CA . ARG A 1 164 ? 18.961 -12.933 28.761 1.00 7.66 270 ARG A CA 1
ATOM 2824 C C . ARG A 1 164 ? 18.932 -12.805 30.281 1.00 7.29 270 ARG A C 1
ATOM 2825 O O . ARG A 1 164 ? 18.672 -13.785 30.988 1.00 7.62 270 ARG A O 1
ATOM 2846 N N . LEU A 1 165 ? 19.187 -11.602 30.816 1.00 6.85 271 LEU A N 1
ATOM 2847 C CA . LEU A 1 165 ? 19.145 -11.451 32.271 1.00 6.57 271 LEU A CA 1
ATOM 2848 C C . LEU A 1 165 ? 17.753 -11.756 32.809 1.00 6.80 271 LEU A C 1
ATOM 2849 O O . LEU A 1 165 ? 17.610 -12.424 33.837 1.00 6.85 271 LEU A O 1
ATOM 2865 N N . ALA A 1 166 ? 16.723 -11.234 32.148 1.00 6.80 272 ALA A N 1
ATOM 2866 C CA . ALA A 1 166 ? 15.349 -11.458 32.586 1.00 6.65 272 ALA A CA 1
ATOM 2867 C C . ALA A 1 166 ? 15.035 -12.934 32.647 1.00 6.42 272 ALA A C 1
ATOM 2868 O O . ALA A 1 166 ? 14.438 -13.424 33.609 1.00 6.77 272 ALA A O 1
ATOM 2875 N N . ASN A 1 167 ? 15.436 -13.668 31.610 1.00 6.68 273 ASN A N 1
ATOM 2876 C CA . ASN A 1 167 ? 15.089 -15.074 31.481 1.00 7.27 273 ASN A CA 1
ATOM 2877 C C . ASN A 1 167 ? 15.951 -15.974 32.353 1.00 7.21 273 ASN A C 1
ATOM 2878 O O . ASN A 1 167 ? 15.468 -16.961 32.915 1.00 8.94 273 ASN A O 1
ATOM 2889 N N . LEU A 1 168 ? 17.241 -15.677 32.447 1.00 6.87 274 LEU A N 1
ATOM 2890 C CA . LEU A 1 168 ? 18.167 -16.517 33.180 1.00 6.69 274 LEU A CA 1
ATOM 2891 C C . LEU A 1 168 ? 17.966 -16.400 34.678 1.00 7.15 274 LEU A C 1
ATOM 2892 O O . LEU A 1 168 ? 18.095 -17.390 35.397 1.00 7.29 274 LEU A O 1
ATOM 2908 N N . TYR A 1 169 ? 17.668 -15.201 35.156 1.00 6.51 275 TYR A N 1
ATOM 2909 C CA . TYR A 1 169 ? 17.625 -14.920 36.578 1.00 6.94 275 TYR A CA 1
ATOM 2910 C C . TYR A 1 169 ? 16.231 -14.608 37.095 1.00 7.27 275 TYR A C 1
ATOM 2911 O O . TYR A 1 169 ? 16.090 -14.274 38.266 1.00 8.38 275 TYR A O 1
ATOM 2929 N N . ASP A 1 170 ? 15.203 -14.743 36.262 1.00 6.50 276 ASP A N 1
ATOM 2930 C CA . ASP A 1 170 ? 13.814 -14.526 36.655 1.00 6.72 276 ASP A CA 1
ATOM 2931 C C . ASP A 1 170 ? 13.618 -13.134 37.254 1.00 6.67 276 ASP A C 1
ATOM 2932 O O . ASP A 1 170 ? 13.119 -12.958 38.364 1.00 7.67 276 ASP A O 1
ATOM 2941 N N . ILE A 1 171 ? 14.014 -12.126 36.473 1.00 6.38 277 ILE A N 1
ATOM 2942 C CA . ILE A 1 171 ? 13.820 -10.732 36.859 1.00 6.44 277 ILE A CA 1
ATOM 2943 C C . ILE A 1 171 ? 12.949 -10.030 35.825 1.00 5.96 277 ILE A C 1
ATOM 2944 O O . ILE A 1 171 ? 12.844 -10.456 34.672 1.00 6.39 277 ILE A O 1
ATOM 2960 N N . ALA A 1 172 ? 12.314 -8.940 36.247 1.00 6.07 278 ALA A N 1
ATOM 2961 C CA . ALA A 1 172 ? 11.642 -8.029 35.346 1.00 6.07 278 ALA A CA 1
ATOM 2962 C C . ALA A 1 172 ? 12.629 -6.980 34.869 1.00 5.90 278 ALA A C 1
ATOM 2963 O O . ALA A 1 172 ? 13.375 -6.405 35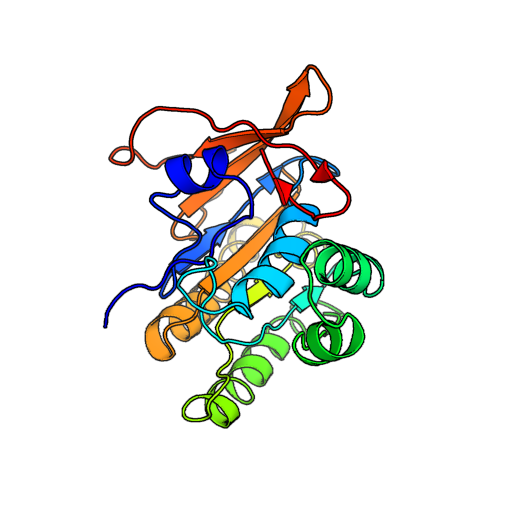.664 1.00 7.28 278 ALA A O 1
ATOM 2970 N N . VAL A 1 173 ? 12.623 -6.712 33.570 1.00 6.03 279 VAL A N 1
ATOM 2971 C CA . VAL A 1 173 ? 13.355 -5.591 33.004 1.00 6.73 279 VAL A CA 1
ATOM 2972 C C . VAL A 1 173 ? 12.327 -4.568 32.548 1.00 6.51 279 VAL A C 1
ATOM 2973 O O . VAL A 1 173 ? 11.372 -4.906 31.834 1.00 7.61 279 VAL A O 1
ATOM 2986 N N . PHE A 1 174 ? 12.509 -3.323 32.979 1.00 6.09 280 PHE A N 1
ATOM 2987 C CA . PHE A 1 174 ? 11.570 -2.238 32.704 1.00 6.12 280 PHE A CA 1
ATOM 2988 C C . PHE A 1 174 ? 12.359 -1.115 32.054 1.00 6.67 280 PHE A C 1
ATOM 2989 O O . PHE A 1 174 ? 13.324 -0.621 32.646 1.00 7.12 280 PHE A O 1
ATOM 3006 N N . VAL A 1 175 ? 11.996 -0.742 30.832 1.00 7.02 281 VAL A N 1
ATOM 3007 C CA . VAL A 1 175 ? 12.732 0.283 30.107 1.00 7.83 281 VAL A CA 1
ATOM 3008 C C . VAL A 1 175 ? 11.761 1.383 29.705 1.00 7.92 281 VAL A C 1
ATOM 3009 O O . VAL A 1 175 ? 10.581 1.134 29.436 1.00 8.48 281 VAL A O 1
ATOM 3022 N N . THR A 1 176 ? 12.252 2.605 29.681 1.00 8.21 282 THR A N 1
ATOM 3023 C CA . THR A 1 176 ? 11.446 3.727 29.242 1.00 9.74 282 THR A CA 1
ATOM 3024 C C . THR A 1 176 ? 12.081 4.372 28.033 1.00 10.49 282 THR A C 1
ATOM 3025 O O . THR A 1 176 ? 13.295 4.334 27.890 1.00 12.22 282 THR A O 1
ATOM 3036 N N . ASN A 1 177 ? 11.260 5.014 27.206 1.00 10.26 283 ASN A N 1
ATOM 3037 C CA . ASN A 1 177 ? 11.760 5.802 26.108 1.00 12.65 283 ASN A CA 1
ATOM 3038 C C . ASN A 1 177 ? 10.893 7.011 25.865 1.00 14.51 283 ASN A C 1
ATOM 3039 O O . ASN A 1 177 ? 9.685 6.974 26.055 1.00 13.02 283 ASN A O 1
ATOM 3050 N N . GLN A 1 178 ? 11.547 8.092 25.450 1.00 18.09 284 GLN A N 1
ATOM 3051 C CA . GLN A 1 178 ? 10.869 9.250 24.879 1.00 24.68 284 GLN A CA 1
ATOM 3052 C C . GLN A 1 178 ? 10.346 8.907 23.495 1.00 28.86 284 GLN A C 1
ATOM 3053 O O . GLN A 1 178 ? 11.040 8.293 22.687 1.00 30.58 284 GLN A O 1
ATOM 3067 N N . VAL A 1 179 ? 9.120 9.341 23.210 1.00 31.81 285 VAL A N 1
ATOM 3068 C CA . VAL A 1 179 ? 8.458 8.944 21.969 1.00 36.24 285 VAL A CA 1
ATOM 3069 C C . VAL A 1 179 ? 9.094 9.662 20.785 1.00 41.22 285 VAL A C 1
ATOM 3070 O O . VAL A 1 179 ? 9.525 10.820 20.883 1.00 42.16 285 VAL A O 1
ATOM 3083 N N . GLN A 1 180 ? 9.152 8.968 19.650 1.00 44.91 286 GLN A N 1
ATOM 3084 C CA . GLN A 1 180 ? 9.825 9.488 18.461 1.00 48.47 286 GLN A CA 1
ATOM 3085 C C . GLN A 1 180 ? 8.823 9.734 17.340 1.00 49.20 286 GLN A C 1
ATOM 3086 O O . GLN A 1 180 ? 8.116 8.819 16.923 1.00 49.72 286 GLN A O 1
ATOM 3100 N N . HIS A 1 185 ? 7.788 6.094 12.768 1.00 31.45 303 HIS A N 1
ATOM 3101 C CA . HIS A 1 185 ? 6.913 5.034 13.257 1.00 31.07 303 HIS A CA 1
ATOM 3102 C C . HIS A 1 185 ? 7.166 3.685 12.578 1.00 26.60 303 HIS A C 1
ATOM 3103 O O . HIS A 1 185 ? 6.322 2.802 12.634 1.00 28.87 303 HIS A O 1
ATOM 3116 N N . ILE A 1 186 ? 8.333 3.502 11.963 1.00 18.79 304 ILE A N 1
ATOM 3117 C CA . ILE A 1 186 ? 8.640 2.290 11.213 1.00 15.52 304 ILE A CA 1
ATOM 3118 C C . ILE A 1 186 ? 9.836 1.528 11.782 1.00 12.22 304 ILE A C 1
ATOM 3119 O O . ILE A 1 186 ? 10.249 0.543 11.194 1.00 12.90 304 ILE A O 1
ATOM 3135 N N . LEU A 1 187 ? 10.405 1.953 12.912 1.00 11.39 305 LEU A N 1
ATOM 3136 C CA . LEU A 1 187 ? 11.556 1.240 13.468 1.00 11.36 305 LEU A CA 1
ATOM 3137 C C . LEU A 1 187 ? 11.122 -0.040 14.164 1.00 10.82 305 LEU A C 1
ATOM 3138 O O . LEU A 1 187 ? 10.052 -0.097 14.771 1.00 11.51 305 LEU A O 1
ATOM 3154 N N . ALA A 1 188 ? 11.976 -1.060 14.097 1.00 10.24 306 ALA A N 1
ATOM 3155 C CA . ALA A 1 188 ? 11.744 -2.293 14.844 1.00 11.03 306 ALA A CA 1
ATOM 3156 C C . ALA A 1 188 ? 11.959 -2.071 16.333 1.00 10.30 306 ALA A C 1
ATOM 3157 O O . ALA A 1 188 ? 12.761 -1.227 16.752 1.00 10.76 306 ALA A O 1
ATOM 3164 N N . HIS A 1 189 ? 11.266 -2.882 17.118 1.00 10.64 307 HIS A N 1
ATOM 3165 C CA . HIS A 1 189 ? 11.400 -2.883 18.568 1.00 11.92 307 HIS A CA 1
ATOM 3166 C C . HIS A 1 189 ? 11.400 -4.327 19.043 1.00 13.39 307 HIS A C 1
ATOM 3167 O O . HIS A 1 189 ? 10.754 -5.189 18.453 1.00 18.73 307 HIS A O 1
ATOM 3181 N N . SER A 1 190 ? 12.117 -4.609 20.110 1.00 11.44 308 SER A N 1
ATOM 3182 C CA . SER A 1 190 ? 12.162 -5.993 20.563 1.00 12.07 308 SER A CA 1
ATOM 3183 C C . SER A 1 190 ? 11.825 -6.181 22.039 1.00 10.10 308 SER A C 1
ATOM 3184 O O . SER A 1 190 ? 12.015 -7.282 22.566 1.00 11.56 308 SER A O 1
ATOM 3192 N N . ALA A 1 191 ? 11.240 -5.188 22.703 1.00 9.53 309 ALA A N 1
ATOM 3193 C CA . ALA A 1 191 ? 10.707 -5.456 24.035 1.00 9.61 309 ALA A CA 1
ATOM 3194 C C . ALA A 1 191 ? 9.617 -6.529 23.959 1.00 8.91 309 ALA A C 1
ATOM 3195 O O . ALA A 1 191 ? 8.979 -6.719 22.938 1.00 9.85 309 ALA A O 1
ATOM 3202 N N . THR A 1 192 ? 9.415 -7.247 25.054 1.00 8.29 310 THR A N 1
ATOM 3203 C CA . THR A 1 192 ? 8.325 -8.226 25.125 1.00 8.32 310 THR A CA 1
ATOM 3204 C C . THR A 1 192 ? 6.968 -7.558 24.979 1.00 8.77 310 THR A C 1
ATOM 3205 O O . THR A 1 192 ? 6.079 -8.068 24.288 1.00 9.76 310 THR A O 1
ATOM 3216 N N . LEU A 1 193 ? 6.785 -6.434 25.672 1.00 8.10 311 LEU A N 1
ATOM 3217 C CA . LEU A 1 193 ? 5.523 -5.729 25.739 1.00 7.71 311 LEU A CA 1
ATOM 3218 C C . LEU A 1 193 ? 5.819 -4.247 25.677 1.00 7.77 311 LEU A C 1
ATOM 3219 O O . LEU A 1 193 ? 6.696 -3.766 26.405 1.00 8.63 311 LEU A O 1
ATOM 3235 N N . ARG A 1 194 ? 5.079 -3.535 24.846 1.00 7.95 312 ARG A N 1
ATOM 3236 C CA . ARG A 1 194 ? 5.203 -2.095 24.695 1.00 8.19 312 ARG A CA 1
ATOM 3237 C C . ARG A 1 194 ? 3.922 -1.415 25.162 1.00 7.47 312 ARG A C 1
ATOM 3238 O O . ARG A 1 194 ? 2.816 -1.806 24.764 1.00 8.67 312 ARG A O 1
ATOM 3259 N N . VAL A 1 195 ? 4.081 -0.376 25.979 1.00 7.67 313 VAL A N 1
ATOM 3260 C CA . VAL A 1 195 ? 2.976 0.358 26.578 1.00 7.88 313 VAL A CA 1
ATOM 3261 C C . VAL A 1 195 ? 3.154 1.841 26.265 1.00 7.75 313 VAL A C 1
ATOM 3262 O O . VAL A 1 195 ? 4.188 2.424 26.610 1.00 8.50 313 VAL A O 1
ATOM 3275 N N . TYR A 1 196 ? 2.178 2.425 25.579 1.00 7.66 314 TYR A N 1
ATOM 3276 C CA . TYR A 1 196 ? 2.169 3.846 25.262 1.00 8.45 314 TYR A CA 1
ATOM 3277 C C . TYR A 1 196 ? 1.435 4.601 26.362 1.00 8.19 314 TYR A C 1
ATOM 3278 O O . TYR A 1 196 ? 0.296 4.254 26.692 1.00 8.40 314 TYR A O 1
ATOM 3296 N N . LEU A 1 197 ? 2.080 5.626 26.902 1.00 8.11 315 LEU A N 1
ATOM 3297 C CA . LEU A 1 197 ? 1.511 6.485 27.937 1.00 8.67 315 LEU A CA 1
ATOM 3298 C C . LEU A 1 197 ? 1.291 7.891 27.397 1.00 9.45 315 LEU A C 1
ATOM 3299 O O . LEU A 1 197 ? 2.139 8.420 26.667 1.00 10.08 315 LEU A O 1
ATOM 3315 N N . ARG A 1 198 ? 0.198 8.520 27.826 1.00 9.86 316 ARG A N 1
ATOM 3316 C CA . ARG A 1 198 ? -0.066 9.909 27.497 1.00 10.51 316 ARG A CA 1
ATOM 3317 C C . ARG A 1 198 ? -0.867 10.564 28.614 1.00 10.75 316 ARG A C 1
ATOM 3318 O O . ARG A 1 198 ? -1.522 9.897 29.424 1.00 10.28 316 ARG A O 1
ATOM 3339 N N . LYS A 1 199 ? -0.836 11.890 28.635 1.00 12.33 317 LYS A N 1
ATOM 3340 C CA . LYS A 1 199 ? -1.691 12.642 29.543 1.00 13.80 317 LYS A CA 1
ATOM 3341 C C . LYS A 1 199 ? -3.148 12.596 29.089 1.00 13.55 317 LYS A C 1
ATOM 3342 O O . LYS A 1 199 ? -3.451 12.635 27.893 1.00 15.37 317 LYS A O 1
ATOM 3361 N N . GLY A 1 200 ? -4.055 12.523 30.058 1.00 14.33 318 GLY A N 1
ATOM 3362 C CA . GLY A 1 200 ? -5.477 12.629 29.821 1.00 15.25 318 GLY A CA 1
ATOM 3363 C C . GLY A 1 200 ? -6.097 13.714 30.675 1.00 15.90 318 GLY A C 1
ATOM 3364 O O . GLY A 1 200 ? -5.394 14.564 31.238 1.00 16.72 318 GLY A O 1
ATOM 3368 N N . LYS A 1 201 ? -7.417 13.687 30.800 1.00 17.39 319 LYS A N 1
ATOM 3369 C CA . LYS A 1 201 ? -8.106 14.724 31.545 1.00 18.74 319 LYS A CA 1
ATOM 3370 C C . LYS A 1 201 ? -7.952 14.487 33.044 1.00 18.31 319 LYS A C 1
ATOM 3371 O O . LYS A 1 201 ? -7.639 13.378 33.505 1.00 17.54 319 LYS A O 1
ATOM 3390 N N . GLY A 1 202 ? -8.141 15.565 33.806 1.00 18.63 320 GLY A N 1
ATOM 3391 C CA . GLY A 1 202 ? -8.134 15.483 35.251 1.00 18.65 320 GLY A CA 1
ATOM 3392 C C . GLY A 1 202 ? -6.801 15.116 35.862 1.00 17.58 320 GLY A C 1
ATOM 3393 O O . GLY A 1 202 ? -6.765 14.581 36.979 1.00 18.65 320 GLY A O 1
ATOM 3397 N N . GLY A 1 203 ? -5.691 15.380 35.166 1.00 16.83 321 GLY A N 1
ATOM 3398 C CA . GLY A 1 203 ? -4.394 15.002 35.667 1.00 15.93 321 GLY A CA 1
ATOM 3399 C C . GLY A 1 203 ? -4.072 13.547 35.474 1.00 13.66 321 GLY A C 1
ATOM 3400 O O . GLY A 1 203 ? -2.963 13.109 35.850 1.00 14.28 321 GLY A O 1
ATOM 3404 N N A LYS A 1 204 ? -4.978 12.781 34.869 0.73 12.47 322 LYS A N 1
ATOM 3405 N N B LYS A 1 204 ? -4.986 12.769 34.901 0.27 12.96 322 LYS A N 1
ATOM 3406 C CA A LYS A 1 204 ? -4.750 11.359 34.707 0.73 11.67 322 LYS A CA 1
ATOM 3407 C CA B LYS A 1 204 ? -4.748 11.348 34.730 0.27 12.42 322 LYS A CA 1
ATOM 3408 C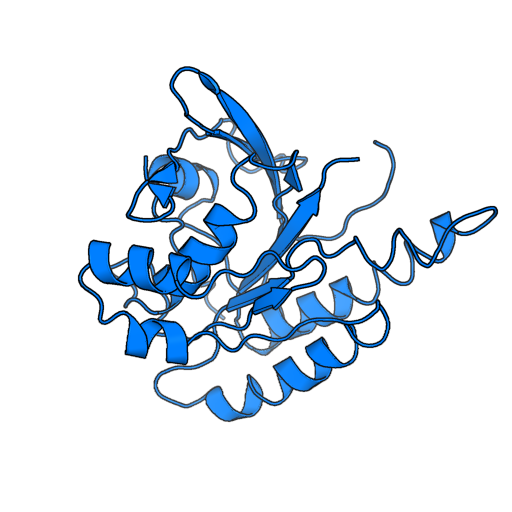 C A LYS A 1 204 ? -3.721 11.101 33.612 0.73 11.19 322 LYS A C 1
ATOM 3409 C C B LYS A 1 204 ? -3.737 11.098 33.617 0.27 11.32 322 LYS A C 1
ATOM 3410 O O A LYS A 1 204 ? -3.436 11.964 32.768 0.73 12.61 322 LYS A O 1
ATOM 3411 O O B LYS A 1 204 ? -3.479 11.952 32.761 0.27 11.95 322 LYS A O 1
ATOM 3448 N N . ARG A 1 205 ? -3.153 9.909 33.653 1.00 9.53 323 ARG A N 1
ATOM 3449 C CA . ARG A 1 205 ? -2.389 9.357 32.549 1.00 9.03 323 ARG A CA 1
ATOM 3450 C C . ARG A 1 205 ? -3.167 8.158 32.023 1.00 8.49 323 ARG A C 1
ATOM 3451 O O . ARG A 1 205 ? -3.874 7.477 32.776 1.00 8.90 323 ARG A O 1
ATOM 3472 N N . ILE A 1 206 ? -3.035 7.929 30.721 1.00 8.31 324 ILE A N 1
ATOM 3473 C CA . ILE A 1 206 ? -3.750 6.881 30.011 1.00 8.16 324 ILE A CA 1
ATOM 3474 C C . ILE A 1 206 ? -2.704 5.937 29.431 1.00 8.00 324 ILE A C 1
ATOM 3475 O O . ILE A 1 206 ? -1.746 6.392 28.807 1.00 8.65 324 ILE A O 1
ATOM 3491 N N . ALA A 1 207 ? -2.911 4.636 29.595 1.00 7.59 325 ALA A N 1
ATOM 3492 C CA . ALA A 1 207 ? -2.023 3.610 29.067 1.00 7.23 325 ALA A CA 1
ATOM 3493 C C . ALA A 1 207 ? -2.728 2.721 28.052 1.00 6.95 325 ALA A C 1
ATOM 3494 O O . ALA A 1 207 ? -3.876 2.325 28.258 1.00 7.59 325 ALA A O 1
ATOM 3501 N N . ARG A 1 208 ? -2.006 2.363 26.993 1.00 7.50 326 ARG A N 1
ATOM 3502 C CA . ARG A 1 208 ? -2.503 1.487 25.953 1.00 8.59 326 ARG A CA 1
ATOM 3503 C C . ARG A 1 208 ? -1.399 0.510 25.563 1.00 8.37 326 ARG A C 1
ATOM 3504 O O . ARG A 1 208 ? -0.247 0.908 25.396 1.00 9.13 326 ARG A O 1
ATOM 3525 N N . LEU A 1 209 ? -1.736 -0.767 25.401 1.00 8.58 327 LEU A N 1
ATOM 3526 C CA . LEU A 1 209 ? -0.782 -1.743 24.895 1.00 8.97 327 LEU A CA 1
ATOM 3527 C C . LEU A 1 209 ? -0.647 -1.614 23.391 1.00 9.96 327 LEU A C 1
ATOM 3528 O O . LEU A 1 209 ? -1.645 -1.444 22.685 1.00 10.85 327 LEU A O 1
ATOM 3544 N N . ILE A 1 210 ? 0.582 -1.708 22.903 1.00 9.62 328 ILE A N 1
ATOM 3545 C CA . ILE A 1 210 ? 0.880 -1.513 21.489 1.00 11.74 328 ILE A CA 1
ATOM 3546 C C . ILE A 1 210 ? 1.279 -2.854 20.896 1.00 14.59 328 ILE A C 1
ATOM 3547 O O . ILE A 1 210 ? 2.178 -3.526 21.403 1.00 15.20 328 ILE A O 1
ATOM 3563 N N . ASP A 1 211 ? 0.625 -3.239 19.801 1.00 16.55 329 ASP A N 1
ATOM 3564 C CA . ASP A 1 211 ? 1.017 -4.435 19.048 1.00 19.70 329 ASP A CA 1
ATOM 3565 C C . ASP A 1 211 ? 0.989 -5.686 19.926 1.00 21.42 329 ASP A C 1
ATOM 3566 O O . ASP A 1 211 ? 1.883 -6.534 19.869 1.00 22.71 329 ASP A O 1
ATOM 3575 N N . ALA A 1 212 ? -0.061 -5.809 20.741 1.00 23.01 330 ALA A N 1
ATOM 3576 C CA . ALA A 1 212 ? -0.283 -6.973 21.595 1.00 25.97 330 ALA A CA 1
ATOM 3577 C C . ALA A 1 212 ? -1.639 -7.563 21.222 1.00 29.81 330 ALA A C 1
ATOM 3578 O O . ALA A 1 212 ? -2.618 -7.413 21.965 1.00 28.94 330 ALA A O 1
ATOM 3585 N N . PRO A 1 213 ? -1.733 -8.260 20.084 1.00 35.08 331 PRO A N 1
ATOM 3586 C CA . PRO A 1 213 ? -3.064 -8.579 19.530 1.00 38.31 331 PRO A CA 1
ATOM 3587 C C . PRO A 1 213 ? -3.898 -9.548 20.356 1.00 41.77 331 PRO A C 1
ATOM 3588 O O . PRO A 1 213 ? -5.130 -9.523 20.232 1.00 42.64 331 PRO A O 1
ATOM 3599 N N . HIS A 1 214 ? -3.296 -10.402 21.177 1.00 43.88 332 HIS A N 1
ATOM 3600 C CA . HIS A 1 214 ? -4.069 -11.371 21.944 1.00 46.57 332 HIS A CA 1
ATOM 3601 C C . HIS A 1 214 ? -4.159 -11.016 23.420 1.00 46.44 332 HIS A C 1
ATOM 3602 O O . HIS A 1 214 ? -4.589 -11.849 24.224 1.00 46.90 332 HIS A O 1
ATOM 3616 N N . LEU A 1 215 ? -3.768 -9.794 23.794 1.00 45.59 333 LEU A N 1
ATOM 3617 C CA . LEU A 1 215 ? -4.032 -9.268 25.123 1.00 44.98 333 LEU A CA 1
ATOM 3618 C C . LEU A 1 215 ? -5.243 -8.339 25.061 1.00 44.16 333 LEU A C 1
ATOM 3619 O O . LEU A 1 215 ? -5.374 -7.566 24.108 1.00 44.31 333 LEU A O 1
ATOM 3635 N N . PRO A 1 216 ? -6.175 -8.414 26.021 1.00 43.32 334 PRO A N 1
ATOM 3636 C CA . PRO A 1 216 ? -7.506 -7.823 25.804 1.00 41.53 334 PRO A CA 1
ATOM 3637 C C . PRO A 1 216 ? -7.494 -6.329 25.508 1.00 38.29 334 PRO A C 1
ATOM 3638 O O . PRO A 1 216 ? -6.597 -5.588 25.912 1.00 38.45 334 PRO A O 1
ATOM 3649 N N . GLU A 1 217 ? -8.533 -5.906 24.799 1.00 34.69 335 GLU A N 1
ATOM 3650 C CA . GLU A 1 217 ? -8.669 -4.536 24.323 1.00 31.38 335 GLU A CA 1
ATOM 3651 C C . GLU A 1 217 ? -9.122 -3.622 25.458 1.00 23.44 335 GLU A C 1
ATOM 3652 O O . GLU A 1 217 ? -10.122 -3.900 26.133 1.00 23.80 335 GLU A O 1
ATOM 3664 N N . GLY A 1 218 ? -8.392 -2.526 25.656 1.00 15.17 336 GLY A N 1
ATOM 3665 C CA . GLY A 1 218 ? -8.697 -1.603 26.735 1.00 12.39 336 GLY A CA 1
ATOM 3666 C C . GLY A 1 218 ? -7.618 -0.554 26.878 1.00 10.07 336 GLY A C 1
ATOM 3667 O O . GLY A 1 218 ? -6.541 -0.629 26.281 1.00 10.73 336 GLY A O 1
ATOM 3671 N N . GLU A 1 219 ? -7.925 0.432 27.709 1.00 8.26 337 GLU A N 1
ATOM 3672 C CA . GLU A 1 219 ? -6.954 1.414 28.168 1.00 7.81 337 GLU A CA 1
ATOM 3673 C C . GLU A 1 219 ? -7.093 1.563 29.669 1.00 8.03 337 GLU A C 1
ATOM 3674 O O . GLU A 1 219 ? -8.204 1.476 30.198 1.00 8.86 337 GLU A O 1
ATOM 3686 N N . ALA A 1 220 ? -5.956 1.772 30.334 1.00 7.15 338 ALA A N 1
ATOM 3687 C CA . ALA A 1 220 ? -5.942 2.001 31.768 1.00 6.97 338 ALA A CA 1
ATOM 3688 C C . ALA A 1 220 ? -5.794 3.492 32.051 1.00 7.22 338 ALA A C 1
ATOM 3689 O O . ALA A 1 220 ? -5.261 4.244 31.234 1.00 7.47 338 ALA A O 1
ATOM 3696 N N . VAL A 1 221 ? -6.253 3.894 33.240 1.00 7.25 339 VAL A N 1
ATOM 3697 C CA . VAL A 1 221 ? -6.237 5.273 33.696 1.00 8.31 339 VAL A CA 1
ATOM 3698 C C . VAL A 1 221 ? -5.593 5.279 35.073 1.00 8.57 339 VAL A C 1
ATOM 3699 O O . VAL A 1 221 ? -5.979 4.485 35.939 1.00 9.78 339 VAL A O 1
ATOM 3712 N N . PHE A 1 222 ? -4.623 6.166 35.294 1.00 8.01 340 PHE A N 1
ATOM 3713 C CA . PHE A 1 222 ? -3.968 6.236 36.589 1.00 8.95 340 PHE A CA 1
ATOM 3714 C C . PHE A 1 222 ? -3.556 7.664 36.895 1.00 9.21 340 PHE A C 1
ATOM 3715 O O . PHE A 1 222 ? -3.609 8.554 36.047 1.00 9.47 340 PHE A O 1
ATOM 3732 N N A SER A 1 223 ? -3.161 7.867 38.148 0.59 10.29 341 SER A N 1
ATOM 3733 N N B SER A 1 223 ? -3.118 7.875 38.120 0.41 10.02 341 SER A N 1
ATOM 3734 C CA A SER A 1 223 ? -2.747 9.148 38.696 0.59 10.44 341 SER A CA 1
ATOM 3735 C CA B SER A 1 223 ? -2.673 9.186 38.539 0.41 10.06 341 SER A CA 1
ATOM 3736 C C A SER A 1 223 ? -1.291 9.070 39.159 0.59 9.71 341 SER A C 1
ATOM 3737 C C B SER A 1 223 ? -1.304 9.085 39.187 0.41 9.57 341 SER A C 1
ATOM 3738 O O A SER A 1 223 ? -0.758 7.987 39.422 0.59 10.13 341 SER A O 1
ATOM 3739 O O B SER A 1 223 ? -0.861 8.014 39.610 0.41 9.57 341 SER A O 1
ATOM 3754 N N . ILE A 1 224 ? -0.662 10.244 39.276 1.00 10.18 342 ILE A N 1
ATOM 3755 C CA . ILE A 1 224 ? 0.658 10.395 39.874 1.00 11.09 342 ILE A CA 1
ATOM 3756 C C . ILE A 1 224 ? 0.445 11.128 41.190 1.00 10.60 342 ILE A C 1
ATOM 3757 O O . ILE A 1 224 ? -0.090 12.242 41.202 1.00 11.22 342 ILE A O 1
ATOM 3774 N N . THR A 1 225 ? 0.834 10.506 42.300 1.00 10.14 343 THR A N 1
ATOM 3775 C CA . THR A 1 225 ? 0.488 11.023 43.616 1.00 11.39 343 THR A CA 1
ATOM 3776 C C . THR A 1 225 ? 1.710 10.916 44.526 1.00 10.42 343 THR A C 1
ATOM 3777 O O . THR A 1 225 ? 2.798 10.501 44.110 1.00 10.49 343 THR A O 1
ATOM 3788 N N . GLU A 1 226 ? 1.500 11.224 45.807 1.00 11.13 344 GLU A N 1
ATOM 3789 C CA . GLU A 1 226 ? 2.548 11.062 46.799 1.00 12.28 344 GLU A CA 1
ATOM 3790 C C . GLU A 1 226 ? 2.917 9.601 47.023 1.00 11.71 344 GLU A C 1
ATOM 3791 O O . GLU A 1 226 ? 3.969 9.337 47.616 1.00 12.35 344 GLU A O 1
ATOM 3803 N N A LYS A 1 227 ? 2.087 8.656 46.581 0.62 10.84 345 LYS A N 1
ATOM 3804 N N B LYS A 1 227 ? 2.089 8.660 46.566 0.38 11.18 345 LYS A N 1
ATOM 3805 C CA A LYS A 1 227 ? 2.407 7.233 46.639 0.62 10.62 345 LYS A CA 1
ATOM 3806 C CA B LYS A 1 227 ? 2.405 7.237 46.607 0.38 11.19 345 LYS A CA 1
ATOM 3807 C C A LYS A 1 227 ? 3.037 6.728 45.338 0.62 9.91 345 LYS A C 1
ATOM 3808 C C B LYS A 1 227 ? 2.998 6.740 45.291 0.38 10.50 345 LYS A C 1
ATOM 3809 O O A LYS A 1 227 ? 3.296 5.526 45.193 0.62 9.90 345 LYS A O 1
ATOM 3810 O O B LYS A 1 227 ? 3.134 5.527 45.094 0.38 10.32 345 LYS A O 1
ATOM 3847 N N A GLY A 1 228 ? 3.356 7.631 44.418 0.62 9.31 346 GLY A N 1
ATOM 3848 N N B GLY A 1 228 ? 3.372 7.647 44.394 0.38 10.34 346 GLY A N 1
ATOM 3849 C CA A GLY A 1 228 ? 3.906 7.253 43.135 0.62 10.22 346 GLY A CA 1
ATOM 3850 C CA B GLY A 1 228 ? 3.930 7.266 43.112 0.38 10.78 346 GLY A CA 1
ATOM 3851 C C A GLY A 1 228 ? 2.804 7.193 42.113 0.62 10.70 346 GLY A C 1
ATOM 3852 C C B GLY A 1 228 ? 2.905 7.190 42.006 0.38 10.98 346 GLY A C 1
ATOM 3853 O O A GLY A 1 228 ? 2.336 8.227 41.656 0.62 13.79 346 GLY A O 1
ATOM 3854 O O B GLY A 1 228 ? 2.645 8.188 41.332 0.38 11.20 346 GLY A O 1
ATOM 3861 N N . ILE A 1 229 ? 2.425 5.976 41.747 1.00 10.45 347 ILE A N 1
ATOM 3862 C CA . ILE A 1 229 ? 1.350 5.695 40.814 1.00 10.48 347 ILE A CA 1
ATOM 3863 C C . ILE A 1 229 ? 0.236 5.033 41.607 1.00 10.34 347 ILE A C 1
ATOM 3864 O O . ILE A 1 229 ? 0.497 4.127 42.405 1.00 11.47 347 ILE A O 1
ATOM 3880 N N . GLU A 1 230 ? -1.004 5.469 41.371 1.00 10.37 348 GLU A N 1
ATOM 3881 C CA . GLU A 1 230 ? -2.173 4.742 41.838 1.00 11.23 348 GLU A CA 1
ATOM 3882 C C . GLU A 1 230 ? -3.325 5.082 40.908 1.00 10.54 348 GLU A C 1
ATOM 3883 O O . GLU A 1 230 ? -3.173 5.877 39.991 1.00 12.70 348 GLU A O 1
ATOM 3895 N N . ASP A 1 231 ? -4.477 4.459 41.118 1.00 10.53 349 ASP A N 1
ATOM 3896 C CA . ASP A 1 231 ? -5.629 4.780 40.286 1.00 11.86 349 ASP A CA 1
ATOM 3897 C C . ASP A 1 231 ? -5.977 6.241 40.489 1.00 16.15 349 ASP A C 1
ATOM 3898 O O . ASP A 1 231 ? -5.807 6.764 41.601 1.00 17.39 349 ASP A O 1
#

B-factor: mean 15.16, std 9.44, range [5.67, 67.26]